Protein AF-A0A914NN24-F1 (afdb_monomer)

Structure (mmCIF, N/CA/C/O backbone):
data_AF-A0A914NN24-F1
#
_entry.id   AF-A0A914NN24-F1
#
loop_
_atom_site.group_PDB
_atom_site.id
_atom_site.type_symbol
_atom_site.label_atom_id
_atom_site.label_alt_id
_atom_site.label_comp_id
_atom_site.label_asym_id
_atom_site.label_entity_id
_atom_site.label_seq_id
_atom_site.pdbx_PDB_ins_code
_atom_site.Cartn_x
_atom_site.Cartn_y
_atom_site.Cartn_z
_atom_site.occupancy
_atom_site.B_iso_or_equiv
_atom_site.auth_seq_id
_atom_site.auth_comp_id
_atom_site.auth_asym_id
_atom_site.auth_atom_id
_atom_site.pdbx_PDB_model_num
ATOM 1 N N . VAL A 1 1 ? -14.608 8.905 -24.675 1.00 84.62 1 VAL A N 1
ATOM 2 C CA . VAL A 1 1 ? -14.178 9.833 -23.598 1.00 84.62 1 VAL A CA 1
ATOM 3 C C . VAL A 1 1 ? -12.814 9.400 -23.109 1.00 84.62 1 VAL A C 1
ATOM 5 O O . VAL A 1 1 ? -12.660 8.233 -22.751 1.00 84.62 1 VAL A O 1
ATOM 8 N N . TYR A 1 2 ? -11.848 10.313 -23.105 1.00 83.25 2 TYR A N 1
ATOM 9 C CA . TYR A 1 2 ? -10.464 10.035 -22.728 1.00 83.25 2 TYR A CA 1
ATOM 10 C C . TYR A 1 2 ? -10.043 10.894 -21.537 1.00 83.25 2 TYR A C 1
ATOM 12 O O . TYR A 1 2 ? -10.463 12.045 -21.422 1.00 83.25 2 TYR A O 1
ATOM 20 N N . PHE A 1 3 ? -9.239 10.315 -20.649 1.00 81.31 3 PHE A N 1
ATOM 21 C CA . PHE A 1 3 ? -8.606 11.031 -19.553 1.00 81.31 3 PHE A CA 1
ATOM 22 C C . PHE A 1 3 ? -7.408 11.813 -20.092 1.00 81.31 3 PHE A C 1
ATOM 24 O O . PHE A 1 3 ? -6.560 11.231 -20.761 1.00 81.31 3 PHE A O 1
ATOM 31 N N . ASN A 1 4 ? -7.344 13.116 -19.809 1.00 85.81 4 ASN A N 1
ATOM 32 C CA . ASN A 1 4 ? -6.285 13.992 -20.306 1.00 85.81 4 ASN A CA 1
ATOM 33 C C . ASN A 1 4 ? -5.083 13.963 -19.356 1.00 85.81 4 ASN A C 1
ATOM 35 O O . ASN A 1 4 ? -5.034 14.705 -18.370 1.00 85.81 4 ASN A O 1
ATOM 39 N N . THR A 1 5 ? -4.101 13.117 -19.661 1.00 81.88 5 THR A N 1
ATOM 40 C CA . THR A 1 5 ? -2.943 12.915 -18.777 1.00 81.88 5 THR A CA 1
ATOM 41 C C . THR A 1 5 ? -2.039 14.139 -18.728 1.00 81.88 5 THR A C 1
ATOM 43 O O . THR A 1 5 ? -1.438 14.431 -17.698 1.00 81.88 5 THR A O 1
ATOM 46 N N . LYS A 1 6 ? -1.971 14.909 -19.820 1.00 82.12 6 LYS A N 1
ATOM 47 C CA . LYS A 1 6 ? -1.158 16.125 -19.893 1.00 82.12 6 LYS A CA 1
ATOM 48 C C . LYS A 1 6 ? -1.704 17.217 -18.974 1.00 82.12 6 LYS A C 1
ATOM 50 O O . LYS A 1 6 ? -0.941 17.816 -18.226 1.00 82.12 6 LYS A O 1
ATOM 55 N N . ALA A 1 7 ? -3.015 17.455 -19.003 1.00 83.50 7 ALA A N 1
ATOM 56 C CA . ALA A 1 7 ? -3.665 18.415 -18.111 1.00 83.50 7 ALA A CA 1
ATOM 57 C C . ALA A 1 7 ? -3.557 17.990 -16.640 1.00 83.50 7 ALA A C 1
ATOM 59 O O . ALA A 1 7 ? -3.321 18.834 -15.775 1.00 83.50 7 ALA A O 1
ATOM 60 N N . PHE A 1 8 ? -3.671 16.686 -16.369 1.00 79.50 8 PHE A N 1
ATOM 61 C CA . PHE A 1 8 ? -3.460 16.132 -15.036 1.00 79.50 8 PHE A CA 1
ATOM 62 C C . PHE A 1 8 ? -2.038 16.410 -14.532 1.00 79.50 8 PHE A C 1
ATOM 64 O O . PHE A 1 8 ? -1.891 17.030 -13.489 1.00 79.50 8 PHE A O 1
ATOM 71 N N . SER A 1 9 ? -0.997 16.080 -15.304 1.00 76.19 9 SER A N 1
ATOM 72 C CA . SER A 1 9 ? 0.400 16.351 -14.918 1.00 76.19 9 SER A CA 1
ATOM 73 C C . SER A 1 9 ? 0.759 17.834 -14.811 1.00 76.19 9 SER A C 1
ATOM 75 O O . SER A 1 9 ? 1.731 18.185 -14.155 1.00 76.19 9 SER A O 1
ATOM 77 N N . CYS A 1 10 ? 0.029 18.720 -15.493 1.00 76.69 10 CYS A N 1
ATOM 78 C CA . CYS A 1 10 ? 0.237 20.166 -15.383 1.00 76.69 10 CYS A CA 1
ATOM 79 C C . CYS A 1 10 ? -0.510 20.796 -14.197 1.00 76.69 10 CYS A C 1
ATOM 81 O O . CYS A 1 10 ? -0.340 21.990 -13.946 1.00 76.69 10 CYS A O 1
ATOM 83 N N . SER A 1 11 ? -1.348 20.036 -13.488 1.00 75.25 11 SER A N 1
ATOM 84 C CA . SER A 1 11 ? -2.105 20.539 -12.344 1.00 75.25 11 SER A CA 1
ATOM 85 C C . SER A 1 11 ? -1.262 20.499 -11.061 1.00 75.25 11 SER A C 1
ATOM 87 O O . SER A 1 11 ? -0.482 19.565 -10.866 1.00 75.25 11 SER A O 1
ATOM 89 N N . PRO A 1 12 ? -1.408 21.483 -10.152 1.00 67.44 12 PRO A N 1
ATOM 90 C CA . PRO A 1 12 ? -0.672 21.495 -8.890 1.00 67.44 12 PRO A CA 1
ATOM 91 C C . PRO A 1 12 ? -0.902 20.196 -8.108 1.00 67.44 12 PRO A C 1
ATOM 93 O O . PRO A 1 12 ? -2.041 19.757 -7.978 1.00 67.44 12 PRO A O 1
ATOM 96 N N . ASN A 1 13 ? 0.166 19.609 -7.563 1.00 65.81 13 ASN A N 1
ATOM 97 C CA . ASN A 1 13 ? 0.151 18.358 -6.785 1.00 65.81 13 ASN A CA 1
ATOM 98 C C . ASN A 1 13 ? -0.205 17.073 -7.560 1.00 65.81 13 ASN A C 1
ATOM 100 O O . ASN A 1 13 ? -0.353 16.019 -6.938 1.00 65.81 13 ASN A O 1
ATOM 104 N N . HIS A 1 14 ? -0.290 17.114 -8.891 1.00 64.88 14 HIS A N 1
ATOM 105 C CA . HIS A 1 14 ? -0.597 15.945 -9.714 1.00 64.88 14 HIS A CA 1
ATOM 106 C C . HIS A 1 14 ? 0.575 15.593 -10.637 1.00 64.88 14 HIS A C 1
ATOM 108 O O . HIS A 1 14 ? 1.059 16.427 -11.389 1.00 64.88 14 HIS A O 1
ATOM 114 N N . ASN A 1 15 ? 1.019 14.333 -10.584 1.00 70.69 15 ASN A N 1
ATOM 115 C CA . ASN A 1 15 ? 2.069 13.784 -11.442 1.00 70.69 15 ASN A CA 1
ATOM 116 C C . ASN A 1 15 ? 1.594 12.438 -11.997 1.00 70.69 15 ASN A C 1
ATOM 118 O O . ASN A 1 15 ? 1.334 11.518 -11.224 1.00 70.69 15 ASN A O 1
ATOM 122 N N . TYR A 1 16 ? 1.469 12.334 -13.318 1.00 72.69 16 TYR A N 1
ATOM 123 C CA . TYR A 1 16 ? 1.145 11.080 -14.001 1.00 72.69 16 TYR A CA 1
ATOM 124 C C . TYR A 1 16 ? 2.375 10.161 -14.096 1.00 72.69 16 TYR A C 1
ATOM 126 O O . TYR A 1 16 ? 3.494 10.665 -14.200 1.00 72.69 16 TYR A O 1
ATOM 134 N 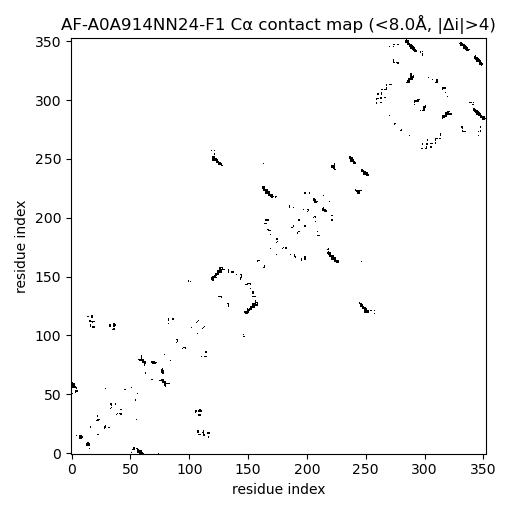N . ALA A 1 17 ? 2.157 8.840 -14.112 1.00 69.31 17 ALA A N 1
ATOM 135 C CA . ALA A 1 17 ? 3.200 7.804 -14.105 1.00 69.31 17 ALA A CA 1
ATOM 136 C C . ALA A 1 17 ? 4.102 7.839 -12.851 1.00 69.31 17 ALA A C 1
ATOM 138 O O . ALA A 1 17 ? 5.330 7.854 -12.934 1.00 69.31 17 ALA A O 1
ATOM 139 N N . LYS A 1 18 ? 3.496 7.915 -11.664 1.00 65.56 18 LYS A N 1
ATOM 140 C CA . LYS A 1 18 ? 4.197 7.985 -10.379 1.00 65.56 18 LYS A CA 1
ATOM 141 C C . LYS A 1 18 ? 4.786 6.642 -9.917 1.00 65.56 18 LYS A C 1
ATOM 143 O O . LYS A 1 18 ? 5.812 6.660 -9.238 1.00 65.56 18 LYS A O 1
ATOM 148 N N . LEU A 1 19 ? 4.197 5.498 -10.265 1.00 61.00 19 LEU A N 1
ATOM 149 C CA . LEU A 1 19 ? 4.744 4.167 -9.950 1.00 61.00 19 LEU A CA 1
ATOM 150 C C . LEU A 1 19 ? 5.879 3.726 -10.878 1.00 61.00 19 LEU A C 1
ATOM 152 O O . LEU A 1 19 ? 6.679 2.855 -10.504 1.00 61.00 19 LEU A O 1
ATOM 156 N N . LEU A 1 20 ? 5.925 4.283 -12.084 1.00 68.81 20 LEU A N 1
ATOM 157 C CA . LEU A 1 20 ? 6.913 4.009 -13.115 1.00 68.81 20 LEU A CA 1
ATOM 158 C C . LEU A 1 20 ? 7.281 5.297 -13.881 1.00 68.81 20 LEU A C 1
ATOM 160 O O . LEU A 1 20 ? 7.001 5.409 -15.077 1.00 68.81 20 LEU A O 1
ATOM 164 N N . PRO A 1 21 ? 7.961 6.268 -13.237 1.00 69.31 21 PRO A N 1
ATOM 165 C CA . PRO A 1 21 ? 8.343 7.535 -13.873 1.00 69.31 21 PRO A CA 1
ATOM 166 C C . PRO A 1 21 ? 9.202 7.353 -15.129 1.00 69.31 21 PRO A C 1
ATOM 168 O O . PRO A 1 21 ? 9.182 8.179 -16.041 1.00 69.31 21 PRO A O 1
ATOM 171 N N . GLU A 1 22 ? 9.952 6.251 -15.211 1.00 66.94 22 GLU A N 1
ATOM 172 C CA . GLU A 1 22 ? 10.751 5.871 -16.376 1.00 66.94 22 GLU A CA 1
ATOM 173 C C . GLU A 1 22 ? 9.893 5.598 -17.609 1.00 66.94 22 GLU A C 1
ATOM 175 O O . GLU A 1 22 ? 10.358 5.811 -18.728 1.00 66.94 22 GLU A O 1
ATOM 180 N N . ALA A 1 23 ? 8.649 5.157 -17.417 1.00 63.16 23 ALA A N 1
ATOM 181 C CA . ALA A 1 23 ? 7.709 4.963 -18.505 1.00 63.16 23 ALA A CA 1
ATOM 182 C C . ALA A 1 23 ? 7.238 6.286 -19.113 1.00 63.16 23 ALA A C 1
ATOM 184 O O . ALA A 1 23 ? 6.690 6.249 -20.202 1.00 63.16 23 ALA A O 1
ATOM 185 N N . TYR A 1 24 ? 7.482 7.441 -18.479 1.00 66.69 24 TYR A N 1
ATOM 186 C CA . TYR A 1 24 ? 7.024 8.757 -18.947 1.00 66.69 24 TYR A CA 1
ATOM 187 C C . TYR A 1 24 ? 8.164 9.726 -19.316 1.00 66.69 24 TYR A C 1
ATOM 189 O O . TYR A 1 24 ? 7.933 10.921 -19.492 1.00 66.69 24 TYR A O 1
ATOM 197 N N . LYS A 1 25 ? 9.405 9.226 -19.443 1.00 65.44 25 LYS A N 1
ATOM 198 C CA . LYS A 1 25 ? 10.601 10.041 -19.748 1.00 65.44 25 LYS A CA 1
ATOM 199 C C . LYS A 1 25 ? 10.658 10.545 -21.194 1.00 65.44 25 LYS A C 1
ATOM 201 O O . LYS A 1 25 ? 11.070 11.678 -21.427 1.00 65.44 25 LYS A O 1
ATOM 206 N N . ASP A 1 26 ? 10.260 9.716 -22.152 1.00 72.44 26 ASP A N 1
ATOM 207 C CA . ASP A 1 26 ? 10.247 10.035 -23.581 1.00 72.44 26 ASP A CA 1
ATOM 208 C C . ASP A 1 26 ? 9.176 9.212 -24.312 1.00 72.44 26 ASP A C 1
ATOM 210 O O . ASP A 1 26 ? 8.697 8.198 -23.797 1.00 72.44 26 ASP A O 1
ATOM 214 N N . GLU A 1 27 ? 8.797 9.641 -25.520 1.00 64.88 27 GLU A N 1
ATOM 215 C CA . GLU A 1 27 ? 7.729 8.989 -26.290 1.00 64.88 27 GLU A CA 1
ATOM 216 C C . GLU A 1 27 ? 7.998 7.503 -26.578 1.00 64.88 27 GLU A C 1
ATOM 218 O O . GLU A 1 27 ? 7.051 6.719 -26.617 1.00 64.88 27 GLU A O 1
ATOM 223 N N . GLY A 1 28 ? 9.262 7.095 -26.735 1.00 67.81 28 GLY A N 1
ATOM 224 C CA . GLY A 1 28 ? 9.634 5.701 -26.978 1.00 67.81 28 GLY A CA 1
ATOM 225 C C . GLY A 1 28 ? 9.493 4.829 -25.729 1.00 67.81 28 GLY A C 1
ATOM 226 O O . GLY A 1 28 ? 9.026 3.690 -25.814 1.00 67.81 28 GLY A O 1
ATOM 227 N N . CYS A 1 29 ? 9.836 5.361 -24.554 1.00 66.19 29 CYS A N 1
ATOM 228 C CA . CYS A 1 29 ? 9.600 4.689 -23.275 1.00 66.19 29 CYS A CA 1
ATOM 229 C C . CYS A 1 29 ? 8.107 4.554 -22.957 1.00 66.19 29 CYS A C 1
ATOM 231 O O . CYS A 1 29 ? 7.687 3.480 -22.519 1.00 66.19 29 CYS A O 1
ATOM 233 N N . ILE A 1 30 ? 7.316 5.594 -23.226 1.00 69.00 30 ILE A N 1
ATOM 234 C CA . ILE A 1 30 ? 5.853 5.583 -23.076 1.00 69.00 30 ILE A CA 1
ATOM 235 C C . ILE A 1 30 ? 5.252 4.471 -23.926 1.00 69.00 30 ILE A C 1
ATOM 237 O O . ILE A 1 30 ? 4.527 3.610 -23.431 1.00 69.00 30 ILE A O 1
ATOM 241 N N . GLU A 1 31 ? 5.599 4.454 -25.209 1.00 66.88 31 GLU A N 1
ATOM 242 C CA . GLU A 1 31 ? 5.087 3.479 -26.161 1.00 66.88 31 GLU A CA 1
ATOM 243 C C . GLU A 1 31 ? 5.448 2.042 -25.771 1.00 66.88 31 GLU A C 1
ATOM 245 O O . GLU A 1 31 ? 4.604 1.148 -25.841 1.00 66.88 31 GLU A O 1
ATOM 250 N N . LYS A 1 32 ? 6.679 1.818 -25.311 1.00 70.88 32 LYS A N 1
ATOM 251 C CA . LYS A 1 32 ? 7.128 0.499 -24.873 1.00 70.88 32 LYS A CA 1
ATOM 252 C C . LYS A 1 32 ? 6.347 -0.012 -23.660 1.00 70.88 32 LYS A C 1
ATOM 254 O O . LYS A 1 32 ? 5.858 -1.136 -23.693 1.00 70.88 32 LYS A O 1
ATOM 259 N N . HIS A 1 33 ? 6.221 0.790 -22.605 1.00 68.62 33 HIS A N 1
ATOM 260 C CA . HIS A 1 33 ? 5.596 0.323 -21.364 1.00 68.62 33 HIS A CA 1
ATOM 261 C C . HIS A 1 33 ? 4.066 0.254 -21.477 1.00 68.62 33 HIS A C 1
ATOM 263 O O . HIS A 1 33 ? 3.458 -0.631 -20.880 1.00 68.62 33 HIS A O 1
ATOM 269 N N . LEU A 1 34 ? 3.437 1.102 -22.304 1.00 65.94 34 LEU A N 1
ATOM 270 C CA . LEU A 1 34 ? 2.024 0.928 -22.657 1.00 65.94 34 LEU A CA 1
ATOM 271 C C . LEU A 1 34 ? 1.801 -0.399 -23.401 1.00 65.94 34 LEU A C 1
ATOM 273 O O . LEU A 1 34 ? 0.839 -1.101 -23.102 1.00 65.94 34 LEU A O 1
ATOM 277 N N . ARG A 1 35 ? 2.700 -0.788 -24.324 1.00 65.44 35 ARG A N 1
ATOM 278 C CA . ARG A 1 35 ? 2.629 -2.087 -25.035 1.00 65.44 35 ARG A CA 1
ATOM 279 C C . ARG A 1 35 ? 2.777 -3.283 -24.118 1.00 65.44 35 ARG A C 1
ATOM 281 O O . ARG A 1 35 ? 2.072 -4.270 -24.304 1.00 65.44 35 ARG A O 1
ATOM 288 N N . GLU A 1 36 ? 3.668 -3.186 -23.144 1.00 64.31 36 GLU A N 1
ATOM 289 C CA . GLU A 1 36 ? 3.887 -4.247 -22.167 1.00 64.31 36 GLU A CA 1
ATOM 290 C C . GLU A 1 36 ? 2.683 -4.406 -21.214 1.00 64.31 36 GLU A C 1
ATOM 292 O O . GLU A 1 36 ? 2.339 -5.539 -20.892 1.00 64.31 36 GLU A O 1
ATOM 297 N N . GLY A 1 37 ? 2.008 -3.314 -20.823 1.00 55.31 37 GLY A N 1
ATOM 298 C CA . GLY A 1 37 ? 0.913 -3.342 -19.837 1.00 55.31 37 GLY A CA 1
ATOM 299 C C . GLY A 1 37 ? -0.520 -3.432 -20.392 1.00 55.31 37 GLY A C 1
ATOM 300 O O . GLY A 1 37 ? -1.392 -3.992 -19.736 1.00 55.31 37 GLY A O 1
ATOM 301 N N . GLU A 1 38 ? -0.801 -2.919 -21.596 1.00 64.38 38 GLU A N 1
ATOM 302 C CA . GLU A 1 38 ? -2.123 -3.047 -22.247 1.00 64.38 38 GLU A CA 1
ATOM 303 C C . GLU A 1 38 ? -2.166 -4.162 -23.317 1.00 64.38 38 GLU A C 1
ATOM 305 O O . GLU A 1 38 ? -3.227 -4.428 -23.895 1.00 64.38 38 GLU A O 1
ATOM 310 N N . GLY A 1 39 ? -1.023 -4.795 -23.614 1.00 49.66 39 GLY A N 1
ATOM 311 C CA . GLY A 1 39 ? -0.850 -5.822 -24.648 1.00 49.66 39 GLY A CA 1
ATOM 312 C C . GLY A 1 39 ? -0.764 -5.279 -26.086 1.00 49.66 39 GLY A C 1
ATOM 313 O O . GLY A 1 39 ? -1.322 -4.240 -26.422 1.00 49.66 39 GLY A O 1
ATOM 314 N N . GLU A 1 40 ? -0.097 -6.001 -26.997 1.00 44.69 40 GLU A N 1
ATOM 315 C CA . GLU A 1 40 ? 0.164 -5.527 -28.376 1.00 44.69 40 GLU A CA 1
ATOM 316 C C . GLU A 1 40 ? -1.108 -5.204 -29.190 1.00 44.69 40 GLU A C 1
ATOM 318 O O . GLU A 1 40 ? -1.115 -4.291 -30.017 1.00 44.69 40 GLU A O 1
ATOM 323 N N . LEU A 1 41 ? -2.211 -5.917 -28.938 1.00 40.66 41 LEU A N 1
ATOM 324 C CA . LEU A 1 41 ? -3.469 -5.788 -29.687 1.00 40.66 41 LEU A CA 1
ATOM 325 C C . LEU A 1 41 ? -4.266 -4.515 -29.358 1.00 40.66 41 LEU A C 1
ATOM 327 O O . LEU A 1 41 ? -5.038 -4.043 -30.195 1.00 40.66 41 LEU A O 1
ATOM 331 N N . SER A 1 42 ? -4.101 -3.944 -28.162 1.00 47.16 42 SER A N 1
ATOM 332 C CA . SER A 1 42 ? -4.812 -2.723 -27.749 1.00 47.16 42 SER A CA 1
ATOM 333 C C . SER A 1 42 ? -4.230 -1.468 -28.408 1.00 47.16 42 SER A C 1
ATOM 335 O O . SER A 1 42 ? -4.925 -0.464 -28.591 1.00 47.16 42 SER A O 1
ATOM 337 N N . ILE A 1 43 ? -2.976 -1.552 -28.847 1.00 46.25 43 ILE A N 1
ATOM 338 C CA . ILE A 1 43 ? -2.186 -0.419 -29.314 1.00 46.25 43 ILE A CA 1
ATOM 339 C C . ILE A 1 43 ? -2.180 -0.270 -30.835 1.00 46.25 43 ILE A C 1
ATOM 341 O O . ILE A 1 43 ? -2.165 0.860 -31.330 1.00 46.25 43 ILE A O 1
ATOM 345 N N . CYS A 1 44 ? -2.324 -1.367 -31.583 1.00 37.81 44 CYS A N 1
ATOM 346 C CA . CYS A 1 44 ? -2.471 -1.328 -33.042 1.00 37.81 44 CYS A CA 1
ATOM 347 C C . CYS A 1 44 ? -3.662 -0.467 -33.517 1.00 37.81 44 CYS A C 1
ATOM 349 O O . CYS A 1 44 ? -3.636 0.032 -34.636 1.00 37.81 44 CYS A O 1
ATOM 351 N N . ASN A 1 45 ? -4.664 -0.223 -32.661 1.00 44.59 45 ASN A N 1
ATOM 352 C CA . ASN A 1 45 ? -5.779 0.695 -32.939 1.00 44.59 45 ASN A CA 1
ATOM 353 C C . ASN A 1 45 ? -5.588 2.116 -32.369 1.00 44.59 45 ASN A C 1
ATOM 355 O O . ASN A 1 45 ? -6.332 3.021 -32.735 1.00 44.59 45 ASN A O 1
ATOM 359 N N . ASN A 1 46 ? -4.634 2.336 -31.457 1.00 45.12 46 ASN A N 1
ATOM 360 C CA . ASN A 1 46 ? -4.473 3.610 -30.743 1.00 45.12 46 ASN A CA 1
ATOM 361 C C . ASN A 1 46 ? -3.536 4.601 -31.447 1.00 45.12 46 ASN A C 1
ATOM 363 O O . ASN A 1 46 ? -3.680 5.803 -31.235 1.00 45.12 46 ASN A O 1
ATOM 367 N N . PHE A 1 47 ? -2.619 4.142 -32.304 1.00 45.91 47 PHE A N 1
ATOM 368 C CA . PHE A 1 47 ? -1.641 5.016 -32.970 1.00 45.91 47 PHE A CA 1
ATOM 369 C C . PHE A 1 47 ? -2.187 5.859 -34.133 1.00 45.91 47 PHE A C 1
ATOM 371 O O . PHE A 1 47 ? -1.470 6.705 -34.660 1.00 45.91 47 PHE A O 1
ATOM 378 N N . GLN A 1 48 ? -3.457 5.675 -34.503 1.00 45.16 48 GLN A N 1
ATOM 379 C CA . GLN A 1 48 ? -4.164 6.490 -35.501 1.00 45.16 48 GLN A CA 1
ATOM 380 C C . GLN A 1 48 ? -5.402 7.208 -34.935 1.00 45.16 48 GLN A C 1
ATOM 382 O O . GLN A 1 48 ? -6.168 7.800 -35.694 1.00 45.16 48 GLN A O 1
ATOM 387 N N . ASN A 1 49 ? -5.616 7.189 -33.613 1.00 52.31 49 ASN A N 1
ATOM 388 C CA . ASN A 1 49 ? -6.795 7.809 -33.007 1.00 52.31 49 ASN A CA 1
ATOM 389 C C . ASN A 1 49 ? -6.621 9.329 -32.865 1.00 52.31 49 ASN A C 1
ATOM 391 O O . ASN A 1 49 ? -6.023 9.813 -31.908 1.00 52.31 49 ASN A O 1
ATOM 395 N N . VAL A 1 50 ? -7.216 10.071 -33.803 1.00 54.22 50 VAL A N 1
ATOM 396 C CA . VAL A 1 50 ? -7.292 11.549 -33.841 1.00 54.22 50 VAL A CA 1
ATOM 397 C C . VAL A 1 50 ? -8.045 12.137 -32.628 1.00 54.22 50 VAL A C 1
ATOM 399 O O . VAL A 1 50 ? -8.013 13.338 -32.386 1.00 54.22 50 VAL A O 1
ATOM 402 N N . GLU A 1 51 ? -8.717 11.296 -31.839 1.00 64.88 51 GLU A N 1
ATOM 403 C CA . GLU A 1 51 ? -9.558 11.696 -30.704 1.00 64.88 51 GLU A CA 1
ATOM 404 C C . GLU A 1 51 ? -8.793 11.931 -29.387 1.00 64.88 51 GLU A C 1
ATOM 406 O O . GLU A 1 51 ? -9.355 12.512 -28.456 1.00 64.88 51 GLU A O 1
ATOM 411 N N . LYS A 1 52 ? -7.536 11.478 -29.277 1.00 74.81 52 LYS A N 1
ATOM 412 C CA . LYS A 1 52 ? -6.707 11.648 -28.071 1.00 74.81 52 LYS A CA 1
ATOM 413 C C . LYS A 1 52 ? -5.860 12.919 -28.158 1.00 74.81 52 LYS A C 1
ATOM 415 O O . LYS A 1 52 ? -5.276 13.203 -29.201 1.00 74.81 52 LYS A O 1
ATOM 420 N N . ILE A 1 53 ? -5.742 13.654 -27.052 1.00 77.50 53 ILE A N 1
ATOM 421 C CA . ILE A 1 53 ? -4.920 14.874 -26.971 1.00 77.50 53 ILE A CA 1
ATOM 422 C C . ILE A 1 53 ? -3.450 14.500 -26.729 1.00 77.50 53 ILE A C 1
ATOM 424 O O . ILE A 1 53 ? -2.540 15.151 -27.244 1.00 77.50 53 ILE A O 1
ATOM 428 N N . SER A 1 54 ? -3.218 13.436 -25.960 1.00 76.69 54 SER A N 1
ATOM 429 C CA . SER A 1 54 ? -1.914 12.826 -25.709 1.00 76.69 54 SER A CA 1
ATOM 430 C C . SER A 1 54 ? -1.943 11.333 -26.033 1.00 76.69 54 SER A C 1
ATOM 432 O O . SER A 1 54 ? -2.946 10.651 -25.829 1.00 76.69 54 SER A O 1
ATOM 434 N N . LYS A 1 55 ? -0.805 10.781 -26.473 1.00 74.06 55 LYS A N 1
ATOM 435 C CA . LYS A 1 55 ? -0.638 9.331 -26.702 1.00 74.06 55 LYS A CA 1
ATOM 436 C C . LYS A 1 55 ? -0.889 8.502 -25.434 1.00 74.06 55 LYS A C 1
ATOM 438 O O . LYS A 1 55 ? -1.286 7.345 -25.533 1.00 74.06 55 LYS A O 1
ATOM 443 N N . CYS A 1 56 ? -0.690 9.115 -24.269 1.00 73.62 56 CYS A N 1
ATOM 444 C CA . CYS A 1 56 ? -0.875 8.492 -22.960 1.00 73.62 56 CYS A CA 1
ATOM 445 C C . CYS A 1 56 ? -2.323 8.546 -22.470 1.00 73.62 56 CYS A C 1
ATOM 447 O O . CYS A 1 56 ? -2.635 7.927 -21.458 1.00 73.62 56 CYS A O 1
ATOM 449 N N . ASP A 1 57 ? -3.199 9.285 -23.159 1.00 80.81 57 ASP A N 1
ATOM 450 C CA . ASP A 1 57 ? -4.597 9.377 -22.769 1.00 80.81 57 ASP A CA 1
ATOM 451 C C . ASP A 1 57 ? -5.247 7.993 -22.859 1.00 80.81 57 ASP A C 1
ATOM 453 O O . ASP A 1 57 ? -5.231 7.321 -23.902 1.00 80.81 57 ASP A O 1
ATOM 457 N N . PHE A 1 58 ? -5.863 7.575 -21.762 1.00 79.06 58 PHE A N 1
ATOM 458 C CA . PHE A 1 58 ? -6.575 6.309 -21.665 1.00 79.06 58 PHE A CA 1
ATOM 459 C C . PHE A 1 58 ? -8.085 6.549 -21.665 1.00 79.06 58 PHE A C 1
ATOM 461 O O . PHE A 1 58 ? -8.584 7.618 -21.305 1.00 79.06 58 PHE A O 1
ATOM 468 N N . ALA A 1 59 ? -8.841 5.571 -22.158 1.00 81.62 59 ALA A N 1
ATOM 469 C CA . ALA A 1 59 ? -10.284 5.721 -22.304 1.00 81.62 59 ALA A CA 1
ATOM 470 C C . ALA A 1 59 ? -10.988 5.531 -20.957 1.00 81.62 59 ALA A C 1
ATOM 472 O O . ALA A 1 59 ? -10.801 4.505 -20.309 1.00 81.62 59 ALA A O 1
ATOM 473 N N . LEU A 1 60 ? -11.860 6.472 -20.600 1.00 78.56 60 LEU A N 1
ATOM 474 C CA . LEU A 1 60 ? -12.828 6.315 -19.509 1.00 78.56 60 LEU A CA 1
ATOM 475 C C . LEU A 1 60 ? -14.127 5.682 -20.025 1.00 78.56 60 LEU A C 1
ATOM 477 O O . LEU A 1 60 ? -14.749 4.864 -19.359 1.00 78.56 60 LEU A O 1
ATOM 481 N N . TRP A 1 61 ? -14.514 6.030 -21.253 1.00 82.94 61 TRP A N 1
ATOM 482 C CA . TRP A 1 61 ? -15.693 5.486 -21.922 1.00 82.94 61 TRP A CA 1
ATOM 483 C C . TRP A 1 61 ? -15.380 5.240 -23.392 1.00 82.94 61 TRP A C 1
ATOM 485 O O . TRP A 1 61 ? -14.963 6.167 -24.099 1.00 82.94 61 TRP A O 1
ATOM 495 N N . LYS A 1 62 ? -15.576 4.002 -23.847 1.00 84.50 62 LYS A N 1
ATOM 496 C CA . LYS A 1 62 ? -15.367 3.572 -25.233 1.00 84.50 62 LYS A CA 1
ATOM 497 C C . LYS A 1 62 ? -16.724 3.432 -25.915 1.00 84.50 62 LYS A C 1
ATOM 499 O O . LYS A 1 62 ? -17.596 2.741 -25.396 1.00 84.50 62 LYS A O 1
ATOM 504 N N . ALA A 1 63 ? -16.904 4.066 -27.072 1.00 84.50 63 ALA A N 1
ATOM 505 C CA . ALA A 1 63 ? -18.095 3.839 -27.886 1.00 84.50 63 ALA A CA 1
ATOM 506 C C . ALA A 1 63 ? -18.146 2.366 -28.327 1.00 84.50 63 ALA A C 1
ATOM 508 O O . ALA A 1 63 ? -17.126 1.808 -28.742 1.00 84.50 63 ALA A O 1
ATOM 509 N N . SER A 1 64 ? -19.314 1.736 -28.213 1.00 83.50 64 SER A N 1
ATOM 510 C CA . SER A 1 64 ? -19.487 0.329 -28.590 1.00 83.50 64 SER A CA 1
ATOM 511 C C . SER A 1 64 ? -19.739 0.216 -30.088 1.00 83.50 64 SER A C 1
ATOM 513 O O . SER A 1 64 ? -20.476 1.016 -30.669 1.00 83.50 64 SER A O 1
ATOM 515 N N . LYS A 1 65 ? -19.144 -0.797 -30.721 1.00 81.94 65 LYS A N 1
ATOM 516 C CA . LYS A 1 65 ? -19.410 -1.108 -32.131 1.00 81.94 65 LYS A CA 1
ATOM 517 C C . LYS A 1 65 ? -20.736 -1.856 -32.278 1.00 81.94 65 LYS A C 1
ATOM 519 O O . LYS A 1 65 ? -21.250 -2.442 -31.327 1.00 81.94 65 LYS A O 1
ATOM 524 N N . ASN A 1 66 ? -21.280 -1.878 -33.494 1.00 79.69 66 ASN A N 1
ATOM 525 C CA . ASN A 1 66 ? -22.479 -2.663 -33.788 1.00 79.69 66 ASN A CA 1
ATOM 526 C C . ASN A 1 66 ? -22.242 -4.148 -33.479 1.00 79.69 66 ASN A C 1
ATOM 528 O O . ASN A 1 66 ? -21.306 -4.748 -34.001 1.00 79.69 66 ASN A O 1
ATOM 532 N N . GLY A 1 67 ? -23.108 -4.723 -32.645 1.00 80.44 67 GLY A N 1
ATOM 533 C CA . GLY A 1 67 ? -23.008 -6.112 -32.191 1.00 80.44 67 GLY A CA 1
ATOM 534 C C . GLY A 1 67 ? -22.203 -6.315 -30.902 1.00 80.44 67 GLY A C 1
ATOM 535 O O . GLY A 1 67 ? -22.238 -7.414 -30.358 1.00 80.44 67 GLY A O 1
ATOM 536 N N . GLU A 1 68 ? -21.528 -5.288 -30.376 1.00 79.06 68 GLU A N 1
ATOM 537 C CA . GLU A 1 68 ? -20.923 -5.335 -29.039 1.00 79.06 68 GLU A CA 1
ATOM 538 C C . GLU A 1 68 ? -21.952 -4.957 -27.955 1.00 79.06 68 GLU A C 1
ATOM 540 O O . GLU A 1 68 ? -22.855 -4.151 -28.212 1.00 79.06 68 GLU A O 1
ATOM 545 N N . PRO A 1 69 ? -21.824 -5.489 -26.725 1.00 80.31 69 PRO A N 1
ATOM 546 C CA . PRO A 1 69 ? -22.623 -5.023 -25.598 1.00 80.31 69 PRO A CA 1
ATOM 547 C C . PRO A 1 69 ? -22.380 -3.530 -25.333 1.00 80.31 69 PRO A C 1
ATOM 549 O O . PRO A 1 69 ? -21.270 -3.009 -25.507 1.00 80.31 69 PRO A O 1
ATOM 552 N N . PHE A 1 70 ? -23.434 -2.831 -24.916 1.00 90.31 70 PHE A N 1
ATOM 553 C CA . PHE A 1 70 ? -23.382 -1.405 -24.623 1.00 90.31 70 PHE A CA 1
ATOM 554 C C . PHE A 1 70 ? -24.344 -1.020 -23.502 1.00 90.31 70 PHE A C 1
ATOM 556 O O . PHE A 1 70 ? -25.351 -1.684 -23.258 1.00 90.31 70 PHE A O 1
ATOM 563 N N . TRP A 1 71 ? -24.054 0.125 -22.900 1.00 91.56 71 TRP A N 1
ATOM 564 C CA . TRP A 1 71 ? -24.905 0.847 -21.968 1.00 91.56 71 TRP A CA 1
ATOM 565 C C . TRP A 1 71 ? -25.125 2.269 -22.478 1.00 91.56 71 TRP A C 1
ATOM 567 O O . TRP A 1 71 ? -24.302 2.815 -23.221 1.00 91.56 71 TRP A O 1
ATOM 577 N N . GLU A 1 72 ? -26.257 2.864 -22.112 1.00 92.25 72 GLU A N 1
ATOM 578 C CA . GLU A 1 72 ? -26.511 4.275 -22.3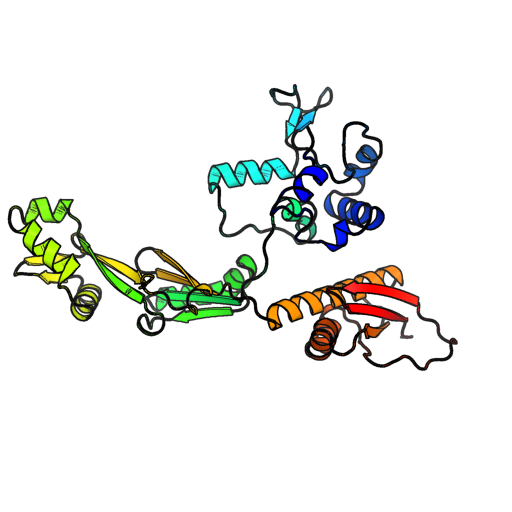97 1.00 92.25 72 GLU A CA 1
ATOM 579 C C . GLU A 1 72 ? -25.728 5.165 -21.429 1.00 92.25 72 GLU A C 1
ATOM 581 O O . GLU A 1 72 ? -25.573 4.852 -20.250 1.00 92.25 72 GLU A O 1
ATOM 586 N N . SER A 1 73 ? -25.220 6.283 -21.939 1.00 90.25 73 SER A N 1
ATOM 587 C CA . SER A 1 73 ? -24.511 7.294 -21.158 1.00 90.25 73 SER A CA 1
ATOM 588 C C . SER A 1 73 ? -24.739 8.678 -21.775 1.00 90.25 73 SER A C 1
ATOM 590 O O . SER A 1 73 ? -25.150 8.762 -22.939 1.00 90.25 73 SER A O 1
ATOM 592 N N . PRO A 1 74 ? -24.406 9.773 -21.067 1.00 92.44 74 PRO A N 1
ATOM 593 C CA . PRO A 1 74 ? -24.455 11.128 -21.626 1.00 92.44 74 PRO A CA 1
ATOM 594 C C . PRO A 1 74 ? -23.604 11.319 -22.892 1.00 92.44 74 PRO A C 1
ATOM 596 O O . PRO A 1 74 ? -23.829 12.257 -23.651 1.00 92.44 74 PRO A O 1
ATOM 599 N N . TRP A 1 75 ? -22.638 10.428 -23.135 1.00 88.19 75 TRP A N 1
ATOM 600 C CA . TRP A 1 75 ? -21.743 10.453 -24.295 1.00 88.19 75 TRP A CA 1
ATOM 601 C C . TRP A 1 75 ? -22.126 9.418 -25.362 1.00 88.19 75 TRP A C 1
ATOM 603 O O . TRP A 1 75 ? -21.324 9.103 -26.239 1.00 88.19 75 TRP A O 1
ATOM 613 N N . GLY A 1 76 ? -23.344 8.877 -25.284 1.00 90.00 76 GLY A N 1
ATOM 614 C CA . GLY A 1 76 ? -23.868 7.874 -26.204 1.00 90.00 76 GLY A CA 1
ATOM 615 C C . GLY A 1 76 ? -23.612 6.432 -25.759 1.00 90.00 76 GLY A C 1
ATOM 616 O O . GLY A 1 76 ? -23.121 6.161 -24.658 1.00 90.00 76 GLY A O 1
ATOM 617 N N . LYS A 1 77 ? -23.987 5.492 -26.633 1.00 89.69 77 LYS A N 1
ATOM 618 C CA . LYS A 1 77 ? -23.883 4.048 -26.386 1.00 89.69 77 LYS A CA 1
ATOM 619 C C . LYS A 1 77 ? -22.425 3.610 -26.324 1.00 89.69 77 LYS A C 1
ATOM 621 O O . LYS A 1 77 ? -21.658 3.837 -27.261 1.00 89.69 77 LYS A O 1
ATOM 626 N N . GLY A 1 78 ? -22.048 2.953 -25.238 1.00 90.19 78 GLY A N 1
ATOM 627 C CA . GLY A 1 78 ? -20.678 2.501 -25.061 1.00 90.19 78 GLY A CA 1
ATOM 628 C C . GLY A 1 78 ? -20.484 1.579 -23.877 1.00 90.19 78 GLY A C 1
ATOM 629 O O . GLY A 1 78 ? -21.432 0.998 -23.354 1.00 90.19 78 GLY A O 1
ATOM 630 N N . ARG A 1 79 ? -19.229 1.451 -23.473 1.00 86.31 79 ARG A N 1
ATOM 631 C CA . ARG A 1 79 ? -18.782 0.615 -22.368 1.00 86.31 79 ARG A CA 1
ATOM 632 C C . ARG A 1 79 ? -17.657 1.308 -21.601 1.00 86.31 79 ARG A C 1
ATOM 634 O O . ARG A 1 79 ? -16.927 2.117 -22.193 1.00 86.31 79 ARG A O 1
ATOM 641 N N . PRO A 1 80 ? -17.504 1.007 -20.305 1.00 80.94 80 PRO A N 1
ATOM 642 C CA . PRO A 1 80 ? -16.429 1.576 -19.514 1.00 80.94 80 PRO A CA 1
ATOM 643 C C . PRO A 1 80 ? -15.050 1.152 -20.043 1.00 80.94 80 PRO A C 1
ATOM 645 O O . PRO A 1 80 ? -14.893 0.189 -20.802 1.00 80.94 80 PRO A O 1
ATOM 648 N N . GLY A 1 81 ? -14.048 1.965 -19.719 1.00 76.19 81 GLY A N 1
ATOM 649 C CA . GLY A 1 81 ? -12.648 1.607 -19.900 1.00 76.19 81 GLY A CA 1
ATOM 650 C C . GLY A 1 81 ? -12.124 0.799 -18.716 1.00 76.19 81 GLY A C 1
ATOM 651 O O . GLY A 1 81 ? -12.510 1.042 -17.580 1.00 76.19 81 GLY A O 1
ATOM 652 N N . TRP A 1 82 ? -11.173 -0.094 -18.984 1.00 71.69 82 TRP A N 1
ATOM 653 C CA . TRP A 1 82 ? -10.640 -1.047 -18.007 1.00 71.69 82 TRP A CA 1
ATOM 654 C C . TRP A 1 82 ? -10.236 -0.416 -16.660 1.00 71.69 82 TRP A C 1
ATOM 656 O O . TRP A 1 82 ? -10.623 -0.916 -15.612 1.00 71.69 82 TRP A O 1
ATOM 666 N N . HIS A 1 83 ? -9.523 0.714 -16.674 1.00 74.06 83 HIS A N 1
ATOM 667 C CA . HIS A 1 83 ? -9.038 1.357 -15.444 1.00 74.06 83 HIS A CA 1
ATOM 668 C C . HIS A 1 83 ? -10.154 2.031 -14.624 1.00 74.06 83 HIS A C 1
ATOM 670 O O . HIS A 1 83 ? -10.119 2.010 -13.399 1.00 74.06 83 HIS A O 1
ATOM 676 N N . ILE A 1 84 ? -11.179 2.604 -15.277 1.00 76.38 84 ILE A N 1
ATOM 677 C CA . ILE A 1 84 ? -12.253 3.317 -14.558 1.00 76.38 84 ILE A CA 1
ATOM 678 C C . ILE A 1 84 ? -13.216 2.351 -13.855 1.00 76.38 84 ILE A C 1
ATOM 680 O O . ILE A 1 84 ? -13.884 2.740 -12.901 1.00 76.38 84 ILE A O 1
ATOM 684 N N . GLU A 1 85 ? -13.272 1.093 -14.302 1.00 75.50 85 GLU A N 1
ATOM 685 C CA . GLU A 1 85 ? -14.069 0.039 -13.672 1.00 75.50 85 GLU A CA 1
AT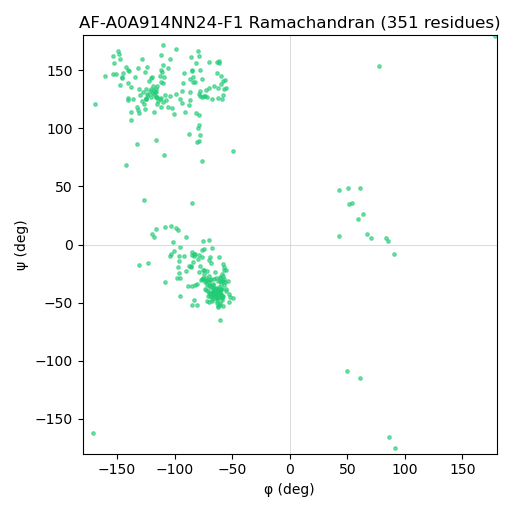OM 686 C C . GLU A 1 85 ? -13.582 -0.217 -12.239 1.00 75.50 85 GLU A C 1
ATOM 688 O O . GLU A 1 85 ? -14.372 -0.104 -11.298 1.00 75.50 85 GLU A O 1
ATOM 693 N N . CYS A 1 86 ? -12.279 -0.469 -12.055 1.00 71.50 86 CYS A N 1
ATOM 694 C CA . CYS A 1 86 ? -11.669 -0.702 -10.742 1.00 71.50 86 CYS A CA 1
ATOM 695 C C . CYS A 1 86 ? -11.814 0.516 -9.820 1.00 71.50 86 CYS A C 1
ATOM 697 O O . CYS A 1 86 ? -12.201 0.365 -8.659 1.00 71.50 86 CYS A O 1
ATOM 699 N N . SER A 1 87 ? -11.594 1.734 -10.330 1.00 68.19 87 SER A N 1
ATOM 700 C CA . SER A 1 87 ? -11.750 2.959 -9.532 1.00 68.19 87 SER A CA 1
ATOM 701 C C . SER A 1 87 ? -13.201 3.196 -9.094 1.00 68.19 87 SER A C 1
ATOM 703 O O . SER A 1 87 ? -13.448 3.560 -7.947 1.00 68.19 87 SER A O 1
ATOM 705 N N . ALA A 1 88 ? -14.180 2.975 -9.978 1.00 72.62 88 ALA A N 1
ATOM 706 C CA . ALA A 1 88 ? -15.590 3.184 -9.653 1.00 72.62 88 ALA A CA 1
ATOM 707 C C . ALA A 1 88 ? -16.115 2.136 -8.660 1.00 72.62 88 ALA A C 1
ATOM 709 O O . ALA A 1 88 ? -16.831 2.484 -7.719 1.00 72.62 88 ALA A O 1
ATOM 710 N N . MET A 1 89 ? -15.741 0.864 -8.841 1.00 78.50 89 MET A N 1
ATOM 711 C CA . MET A 1 89 ? -16.149 -0.219 -7.943 1.00 78.50 89 MET A CA 1
ATOM 712 C C . MET A 1 89 ? -15.511 -0.082 -6.559 1.00 78.50 89 MET A C 1
ATOM 714 O O . MET A 1 89 ? -16.227 -0.121 -5.559 1.00 78.50 89 MET A O 1
ATOM 718 N N . SER A 1 90 ? -14.193 0.132 -6.491 1.00 70.44 90 SER A N 1
ATOM 719 C CA . SER A 1 90 ? -13.488 0.300 -5.212 1.00 70.44 90 SER A CA 1
ATOM 720 C C . SER A 1 90 ? -14.012 1.510 -4.441 1.00 70.44 90 SER A C 1
ATOM 722 O O . SER A 1 90 ? -14.328 1.382 -3.261 1.00 70.44 90 SER A O 1
ATOM 724 N N . MET A 1 91 ? -14.229 2.649 -5.107 1.00 66.00 91 MET A N 1
ATOM 725 C CA . MET A 1 91 ? -14.776 3.837 -4.450 1.00 66.00 91 MET A CA 1
ATOM 726 C C . MET A 1 91 ? -16.217 3.636 -3.965 1.00 66.00 91 MET A C 1
ATOM 728 O O . MET A 1 91 ? -16.583 4.120 -2.895 1.00 66.00 91 MET A O 1
ATOM 732 N N . SER A 1 92 ? -17.046 2.910 -4.721 1.00 68.81 92 SER A N 1
ATOM 733 C CA . SER A 1 92 ? -18.428 2.626 -4.318 1.00 68.81 92 SER A CA 1
ATOM 734 C C . SER A 1 92 ? -18.520 1.690 -3.110 1.00 68.81 92 SER A C 1
ATOM 736 O O . SER A 1 92 ? -19.509 1.760 -2.381 1.00 68.81 92 SER A O 1
ATOM 738 N N . VAL A 1 93 ? -17.550 0.790 -2.927 1.00 72.00 93 VAL A N 1
ATOM 739 C CA . VAL A 1 93 ? -17.566 -0.230 -1.865 1.00 72.00 93 VAL A CA 1
ATOM 740 C C . VAL A 1 93 ? -16.795 0.234 -0.630 1.00 72.00 93 VAL A C 1
ATOM 742 O O . VAL A 1 93 ? -17.278 0.084 0.489 1.00 72.00 93 VAL A O 1
ATOM 745 N N . CYS A 1 94 ? -15.614 0.816 -0.829 1.00 62.16 94 CYS A N 1
ATOM 746 C CA . CYS A 1 94 ? -14.670 1.166 0.232 1.00 62.16 94 CYS A CA 1
ATOM 747 C C . CYS A 1 94 ? -14.645 2.671 0.550 1.00 62.16 94 CYS A C 1
ATOM 749 O O . CYS A 1 94 ? -14.074 3.077 1.558 1.00 62.16 94 CYS A O 1
ATOM 751 N N . GLY A 1 95 ? -15.300 3.503 -0.264 1.00 64.12 95 GLY A N 1
ATOM 752 C CA . GLY A 1 95 ? -15.304 4.956 -0.113 1.00 64.12 95 GLY A CA 1
ATOM 753 C C . GLY A 1 95 ? -14.116 5.634 -0.797 1.00 64.12 95 GLY A C 1
ATOM 754 O O . GLY A 1 95 ? -13.423 5.055 -1.625 1.00 64.12 95 GLY A O 1
ATOM 755 N N . SER A 1 96 ? -13.876 6.905 -0.474 1.00 52.38 96 SER A N 1
ATOM 756 C CA . SER A 1 96 ? -12.849 7.728 -1.134 1.00 52.38 96 SER A CA 1
ATOM 757 C C . SER A 1 96 ? -11.403 7.394 -0.741 1.00 52.38 96 SER A C 1
ATOM 759 O O . SER A 1 96 ? -10.477 8.005 -1.274 1.00 52.38 96 SER A O 1
ATOM 761 N N . LYS A 1 97 ? -11.199 6.461 0.195 1.00 49.97 97 LYS A N 1
ATOM 762 C CA . LYS A 1 97 ? -9.890 6.001 0.663 1.00 49.97 97 LYS A CA 1
ATOM 763 C C . LYS A 1 97 ? -9.919 4.485 0.816 1.00 49.97 97 LYS A C 1
ATOM 765 O O . LYS A 1 97 ? -10.874 3.942 1.359 1.00 49.97 97 LYS A O 1
ATOM 770 N N . LEU A 1 98 ? -8.867 3.837 0.335 1.00 54.62 98 LEU A N 1
ATOM 771 C CA . LEU A 1 98 ? -8.669 2.397 0.395 1.00 54.62 98 LEU A CA 1
ATOM 772 C C . LEU A 1 98 ? -7.322 2.151 1.078 1.00 54.62 98 LEU A C 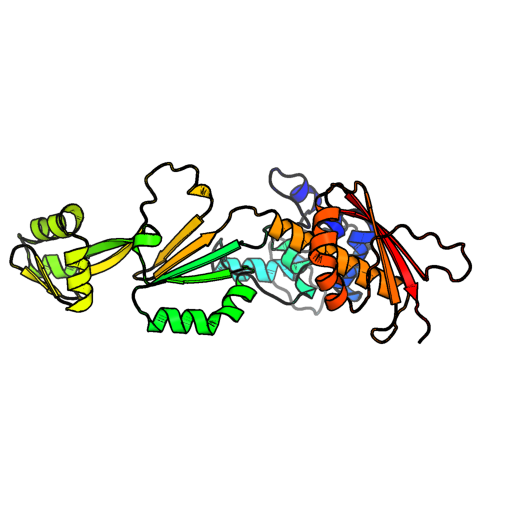1
ATOM 774 O O . LEU A 1 98 ? -6.323 2.725 0.650 1.00 54.62 98 LEU A O 1
ATOM 778 N N . ASP A 1 99 ? -7.303 1.339 2.135 1.00 52.69 99 ASP A N 1
ATOM 779 C CA . ASP A 1 99 ? -6.086 1.107 2.925 1.00 52.69 99 ASP A CA 1
ATOM 780 C C . ASP A 1 99 ? -5.068 0.217 2.185 1.00 52.69 99 ASP A C 1
ATOM 782 O O . ASP A 1 99 ? -3.864 0.399 2.344 1.00 52.69 99 ASP A O 1
ATOM 786 N N . ILE A 1 100 ? -5.539 -0.728 1.355 1.00 51.28 100 ILE A N 1
ATOM 787 C CA . ILE A 1 100 ? -4.707 -1.658 0.570 1.00 51.28 100 ILE A CA 1
ATOM 788 C C . ILE A 1 100 ? -5.319 -1.848 -0.825 1.00 51.28 100 ILE A C 1
ATOM 790 O O . ILE A 1 100 ? -6.482 -2.234 -0.943 1.00 51.28 100 ILE A O 1
ATOM 794 N N . HIS A 1 101 ? -4.522 -1.617 -1.874 1.00 57.56 101 HIS A N 1
ATOM 795 C CA . HIS A 1 101 ? -4.849 -1.943 -3.267 1.00 57.56 101 HIS A CA 1
ATOM 796 C C . HIS A 1 101 ? -3.727 -2.814 -3.846 1.00 57.56 101 HIS A C 1
ATOM 798 O O . HIS A 1 101 ? -2.585 -2.361 -3.934 1.00 57.56 101 HIS A O 1
ATOM 804 N N . ALA A 1 102 ? -4.038 -4.056 -4.221 1.00 62.38 102 ALA A N 1
ATOM 805 C CA . ALA A 1 102 ? -3.057 -5.048 -4.658 1.00 62.38 102 ALA A CA 1
ATOM 806 C C . ALA A 1 102 ? -3.429 -5.690 -6.007 1.00 62.38 102 ALA A C 1
ATOM 808 O O . ALA A 1 102 ? -4.590 -5.692 -6.413 1.00 62.38 102 ALA A O 1
ATOM 809 N N . GLY A 1 103 ? -2.432 -6.272 -6.681 1.00 66.12 103 GLY A N 1
ATOM 810 C CA . GLY A 1 103 ? -2.574 -6.975 -7.960 1.00 66.12 103 GLY A CA 1
ATOM 811 C C . GLY A 1 103 ? -1.229 -7.494 -8.492 1.00 66.12 103 GLY A C 1
ATOM 812 O O . GLY A 1 103 ? -0.189 -7.305 -7.859 1.00 66.12 103 GLY A O 1
ATOM 813 N N . GLY A 1 104 ? -1.240 -8.166 -9.648 1.00 55.59 104 GLY A N 1
ATOM 814 C CA . GLY A 1 104 ? -0.032 -8.700 -10.295 1.00 55.59 104 GLY A CA 1
ATOM 815 C C . GLY A 1 104 ? 0.988 -7.619 -10.687 1.00 55.59 104 GLY A C 1
ATOM 816 O O . GLY A 1 104 ? 0.646 -6.450 -10.852 1.00 55.59 104 GLY A O 1
ATOM 817 N N . PHE A 1 105 ? 2.265 -7.992 -10.847 1.00 55.44 105 PHE A N 1
ATOM 818 C CA . PHE A 1 105 ? 3.340 -7.048 -11.206 1.00 55.44 105 PHE A CA 1
ATOM 819 C C . PHE A 1 105 ? 3.102 -6.347 -12.554 1.00 55.44 105 PHE A C 1
ATOM 821 O O . PHE A 1 105 ? 3.449 -5.180 -12.719 1.00 55.44 105 PHE A O 1
ATOM 828 N N . ASP A 1 106 ? 2.497 -7.051 -13.505 1.00 56.28 106 ASP A N 1
ATOM 829 C CA . ASP A 1 106 ? 2.068 -6.547 -14.811 1.00 56.28 106 ASP A CA 1
ATOM 830 C C . ASP A 1 106 ? 1.033 -5.421 -14.701 1.00 56.28 106 ASP A C 1
ATOM 832 O O . ASP A 1 106 ? 1.010 -4.518 -15.535 1.00 56.28 106 ASP A O 1
ATOM 836 N N . LEU A 1 107 ? 0.247 -5.406 -13.622 1.00 63.97 107 LEU A N 1
ATOM 837 C CA . LEU A 1 107 ? -0.698 -4.334 -13.348 1.00 63.97 107 LEU A CA 1
ATOM 838 C C . LEU A 1 107 ? -0.008 -3.073 -12.825 1.00 63.97 107 LEU A C 1
ATOM 840 O O . LEU A 1 107 ? -0.629 -2.026 -12.814 1.00 63.97 107 LEU A O 1
ATOM 844 N N . LYS A 1 108 ? 1.282 -3.089 -12.464 1.00 62.38 108 LYS A N 1
ATOM 845 C CA . LYS A 1 108 ? 1.973 -1.898 -11.939 1.00 62.38 108 LYS A CA 1
ATOM 846 C C . LYS A 1 108 ? 1.897 -0.682 -12.880 1.00 62.38 108 LYS A C 1
ATOM 848 O O . LYS A 1 108 ? 1.716 0.426 -12.399 1.00 62.38 108 LYS A O 1
ATOM 853 N N . PHE A 1 109 ? 2.029 -0.856 -14.196 1.00 61.94 109 PHE A N 1
ATOM 854 C CA . PHE A 1 109 ? 1.862 0.215 -15.189 1.00 61.94 109 PHE A CA 1
ATOM 855 C C . PHE A 1 109 ? 1.288 -0.361 -16.493 1.00 61.94 109 PHE A C 1
ATOM 857 O O . PHE A 1 109 ? 1.772 -1.394 -16.946 1.00 61.94 109 PHE A O 1
ATOM 864 N N . PRO A 1 110 ? 0.320 0.309 -17.142 1.00 57.62 110 PRO A N 1
ATOM 865 C CA . PRO A 1 110 ? -0.281 1.575 -16.725 1.00 57.62 110 PRO A CA 1
ATOM 866 C C . PRO A 1 110 ? -1.384 1.405 -15.671 1.00 57.62 110 PRO A C 1
ATOM 868 O O . PRO A 1 110 ? -1.841 2.406 -15.141 1.00 57.62 110 PRO A O 1
ATOM 871 N N . HIS A 1 111 ? -1.813 0.176 -15.353 1.00 66.19 111 HIS A N 1
ATOM 872 C CA . HIS A 1 111 ? -3.051 -0.074 -14.604 1.00 66.19 111 HIS A CA 1
ATOM 873 C C . HIS A 1 111 ? -3.050 0.552 -13.199 1.00 66.19 111 HIS A C 1
ATOM 875 O O . HIS A 1 111 ? -3.764 1.522 -12.983 1.00 66.19 111 HIS A O 1
ATOM 881 N N . HIS A 1 112 ? -2.184 0.098 -12.299 1.00 65.12 112 HIS A N 1
ATOM 882 C CA . HIS A 1 112 ? -2.016 0.657 -10.968 1.00 65.12 112 HIS A CA 1
ATOM 883 C C . HIS A 1 112 ? -1.335 2.020 -10.996 1.00 65.12 112 HIS A C 1
ATOM 885 O O . HIS A 1 112 ? -1.493 2.757 -10.052 1.00 65.12 112 HIS A O 1
ATOM 891 N N . ASP A 1 113 ? -0.563 2.410 -12.010 1.00 59.06 113 ASP A N 1
ATOM 892 C CA . ASP A 1 113 ? 0.043 3.756 -12.039 1.00 59.06 113 ASP A CA 1
ATOM 893 C C . ASP A 1 113 ? -0.998 4.843 -12.329 1.00 59.06 113 ASP A C 1
ATOM 895 O O . ASP A 1 113 ? -0.971 5.954 -11.802 1.00 59.06 113 ASP A O 1
ATOM 899 N N . ASN A 1 114 ? -2.003 4.465 -13.109 1.00 56.25 114 ASN A N 1
ATOM 900 C CA . ASN A 1 114 ? -3.223 5.235 -13.242 1.00 56.25 114 ASN A CA 1
ATOM 901 C C . ASN A 1 114 ? -4.067 5.199 -11.946 1.00 56.25 114 ASN A C 1
ATOM 903 O O . ASN A 1 114 ? -4.994 6.000 -11.828 1.00 56.25 114 ASN A O 1
ATOM 907 N N . GLU A 1 115 ? -3.737 4.336 -10.970 1.00 50.00 115 GLU A N 1
ATOM 908 C CA . GLU A 1 115 ? -4.406 4.203 -9.660 1.00 50.00 115 GLU A CA 1
ATOM 909 C C . GLU A 1 115 ? -3.591 4.729 -8.449 1.00 50.00 115 GLU A C 1
ATOM 911 O O . GLU A 1 115 ? -4.187 5.234 -7.499 1.00 50.00 115 GLU A O 1
ATOM 916 N N . ILE A 1 116 ? -2.253 4.645 -8.445 1.00 52.91 116 ILE A N 1
ATOM 917 C CA . ILE A 1 116 ? -1.342 4.856 -7.312 1.00 52.91 116 ILE A CA 1
ATOM 918 C C . ILE A 1 116 ? -0.433 6.044 -7.582 1.00 52.91 116 ILE A C 1
ATOM 920 O O . ILE A 1 116 ? 0.320 6.142 -8.546 1.00 52.91 116 ILE A O 1
ATOM 924 N N . ALA A 1 117 ? -0.384 6.883 -6.569 1.00 43.56 117 ALA A N 1
ATOM 925 C CA . ALA A 1 117 ? 0.525 7.979 -6.439 1.00 43.56 117 ALA A CA 1
ATOM 926 C C . ALA A 1 117 ? 1.284 7.926 -5.090 1.00 43.56 117 ALA A C 1
ATOM 928 O O . ALA A 1 117 ? 1.439 9.000 -4.523 1.00 43.56 117 ALA A O 1
ATOM 929 N N . GLN A 1 118 ? 1.730 6.786 -4.508 1.00 42.16 118 GLN A N 1
ATOM 930 C CA . GLN A 1 118 ? 2.354 6.704 -3.142 1.00 42.16 118 GLN A CA 1
ATOM 931 C C . GLN A 1 118 ? 3.372 5.513 -2.925 1.00 42.16 118 GLN A C 1
ATOM 933 O O . GLN A 1 118 ? 3.325 4.548 -3.680 1.00 42.16 118 GLN A O 1
ATOM 938 N N . TYR A 1 119 ? 4.325 5.625 -1.958 1.00 45.81 119 TYR A N 1
ATOM 939 C CA . TYR A 1 119 ? 5.596 4.851 -1.688 1.00 45.81 119 TYR A CA 1
ATOM 940 C C . TYR A 1 119 ? 5.499 3.728 -0.591 1.00 45.81 119 TYR A C 1
ATOM 942 O O . TYR A 1 119 ? 4.508 3.732 0.132 1.00 45.81 119 TYR A O 1
ATOM 950 N N . PRO A 1 120 ? 6.494 2.799 -0.412 1.00 53.66 120 PRO A N 1
ATOM 951 C CA . PRO A 1 120 ? 6.530 1.797 0.686 1.00 53.66 120 PRO A CA 1
ATOM 952 C C . PRO A 1 120 ? 6.789 2.389 2.085 1.00 53.66 120 PRO A C 1
ATOM 954 O O . PRO A 1 120 ? 7.428 3.434 2.203 1.00 53.66 120 PRO A O 1
ATOM 957 N N . LEU A 1 121 ? 6.370 1.670 3.134 1.00 66.38 121 LEU A N 1
ATOM 958 C CA . LEU A 1 121 ? 6.387 2.113 4.538 1.00 66.38 121 LEU A CA 1
ATOM 959 C C . LEU A 1 121 ? 7.426 1.363 5.396 1.00 66.38 121 LEU A C 1
ATOM 961 O O . LEU A 1 121 ? 7.812 0.229 5.101 1.00 66.38 121 LEU A O 1
ATOM 965 N N . LYS A 1 122 ? 7.889 1.992 6.482 1.00 76.31 122 LYS A N 1
ATOM 966 C CA . LYS A 1 122 ? 9.021 1.491 7.281 1.00 76.31 122 LYS A CA 1
ATOM 967 C C . LYS A 1 122 ? 8.639 0.381 8.255 1.00 76.31 122 LYS A C 1
ATOM 969 O O . LYS A 1 122 ? 9.269 -0.672 8.275 1.00 76.31 122 LYS A O 1
ATOM 974 N N . GLU A 1 123 ? 7.624 0.607 9.075 1.00 85.38 123 GLU A N 1
ATOM 975 C CA . GLU A 1 123 ? 7.248 -0.326 10.135 1.00 85.38 123 GLU A CA 1
ATOM 976 C C . GLU A 1 123 ? 5.767 -0.193 10.476 1.00 85.38 123 GLU A C 1
ATOM 978 O O . GLU A 1 123 ? 5.209 0.901 10.430 1.00 85.38 123 GLU A O 1
ATOM 983 N N . VAL A 1 124 ? 5.153 -1.312 10.846 1.00 86.75 124 VAL A N 1
ATOM 984 C CA . VAL A 1 124 ? 3.829 -1.370 11.462 1.00 86.75 124 VAL A CA 1
ATOM 985 C C . VAL A 1 124 ? 3.976 -1.971 12.852 1.00 86.75 124 VAL A C 1
ATOM 987 O O . VAL A 1 124 ? 4.624 -3.005 13.022 1.00 86.75 124 VAL A O 1
ATOM 990 N N . ILE A 1 125 ? 3.354 -1.339 13.841 1.00 89.69 125 ILE A N 1
ATOM 991 C CA . ILE A 1 125 ? 3.280 -1.819 15.217 1.00 89.69 125 ILE A CA 1
ATOM 992 C C . ILE A 1 125 ? 1.823 -2.118 15.547 1.00 89.69 125 ILE A C 1
ATOM 994 O O . ILE A 1 125 ? 0.955 -1.266 15.375 1.00 89.69 125 ILE A O 1
ATOM 998 N N . VAL A 1 126 ? 1.555 -3.325 16.036 1.00 90.25 126 VAL A N 1
ATOM 999 C CA . VAL A 1 126 ? 0.237 -3.742 16.517 1.00 90.25 126 VAL A CA 1
ATOM 1000 C C . VAL A 1 126 ? 0.306 -3.934 18.024 1.00 90.25 126 VAL A C 1
ATOM 1002 O O . VAL A 1 126 ? 1.048 -4.782 18.523 1.00 90.25 126 VAL A O 1
ATOM 1005 N N . VAL A 1 127 ? -0.486 -3.147 18.747 1.00 90.75 127 VAL A N 1
ATOM 1006 C CA . VAL A 1 127 ? -0.577 -3.195 20.204 1.00 90.75 127 VAL A CA 1
ATOM 1007 C C . VAL A 1 127 ? -1.929 -3.764 20.614 1.00 90.75 127 VAL A C 1
ATOM 1009 O O . VAL A 1 127 ? -2.982 -3.229 20.254 1.00 90.75 127 VAL A O 1
ATOM 1012 N N . ASN A 1 128 ? -1.905 -4.853 21.380 1.00 91.06 128 ASN A N 1
ATOM 1013 C CA . ASN A 1 128 ? -3.099 -5.500 21.923 1.00 91.06 128 ASN A CA 1
ATOM 1014 C C . ASN A 1 128 ? -2.765 -6.193 23.252 1.00 91.06 128 ASN A C 1
ATOM 1016 O O . ASN A 1 128 ? -1.663 -6.695 23.432 1.00 91.06 128 ASN A O 1
ATOM 1020 N N . ARG A 1 129 ? -3.715 -6.229 24.191 1.00 87.50 129 ARG A N 1
ATOM 1021 C CA . ARG A 1 129 ? -3.552 -6.937 25.472 1.00 87.50 129 ARG A CA 1
ATOM 1022 C C . ARG A 1 129 ? -3.590 -8.461 25.305 1.00 87.50 129 ARG A C 1
ATOM 1024 O O . ARG A 1 129 ? -2.985 -9.170 26.100 1.00 87.50 129 ARG A O 1
ATOM 1031 N N . ASP A 1 130 ? -4.333 -8.953 24.319 1.00 89.00 130 ASP A N 1
ATOM 1032 C CA . ASP A 1 130 ? -4.527 -10.385 24.098 1.00 89.00 130 ASP A CA 1
ATOM 1033 C C . ASP A 1 130 ? -3.311 -11.006 23.393 1.00 89.00 130 ASP A C 1
ATOM 1035 O O . ASP A 1 130 ? -3.057 -10.741 22.217 1.00 89.00 130 ASP A O 1
ATOM 1039 N N . SER A 1 131 ? -2.567 -11.846 24.116 1.00 90.12 131 SER A N 1
ATOM 1040 C CA . SER A 1 131 ? -1.396 -12.545 23.581 1.00 90.12 131 SER A CA 1
ATOM 1041 C C . SER A 1 131 ? -1.744 -13.477 22.421 1.00 90.12 131 SER A C 1
ATOM 1043 O O . SER A 1 131 ? -0.976 -13.536 21.466 1.00 90.12 131 SER A O 1
ATOM 1045 N N . GLN A 1 132 ? -2.900 -14.151 22.457 1.00 92.44 132 GLN A N 1
ATOM 1046 C CA . GLN A 1 132 ? -3.309 -15.042 21.368 1.00 92.44 132 GLN A CA 1
ATOM 1047 C C . GLN A 1 132 ? -3.574 -14.238 20.095 1.00 92.44 132 GLN A C 1
ATOM 1049 O O . GLN A 1 132 ? -3.126 -14.616 19.019 1.00 92.44 132 GLN A O 1
ATOM 1054 N N . PHE A 1 133 ? -4.219 -13.075 20.221 1.00 92.06 133 PHE A N 1
ATOM 1055 C CA . PHE A 1 133 ? -4.410 -12.164 19.094 1.00 92.06 133 PHE A CA 1
ATOM 1056 C C . PHE A 1 133 ? -3.073 -11.707 18.491 1.00 92.06 133 PHE A C 1
ATOM 1058 O O . PHE A 1 133 ? -2.935 -11.645 17.271 1.00 92.06 133 PHE A O 1
ATOM 1065 N N . LEU A 1 134 ? -2.080 -11.377 19.325 1.00 91.88 134 LEU A N 1
ATOM 1066 C CA . LEU A 1 134 ? -0.757 -10.970 18.837 1.00 91.88 134 LEU A CA 1
ATOM 1067 C C . LEU A 1 134 ? -0.025 -12.120 18.132 1.00 91.88 134 LEU A C 1
ATOM 1069 O O . LEU A 1 134 ? 0.627 -11.887 17.114 1.00 91.88 134 LEU A O 1
ATOM 1073 N N . GLU A 1 135 ? -0.154 -13.346 18.637 1.00 93.06 135 GLU A N 1
ATOM 1074 C CA . GLU A 1 135 ? 0.368 -14.545 17.977 1.00 93.06 135 GLU A CA 1
ATOM 1075 C C . GLU A 1 135 ? -0.316 -14.783 16.627 1.00 93.06 135 GLU A C 1
ATOM 1077 O O . GLU A 1 135 ? 0.371 -15.002 15.631 1.00 93.06 135 GLU A O 1
ATOM 1082 N N . ASP A 1 136 ? -1.640 -14.642 16.554 1.00 92.75 136 ASP A N 1
ATOM 1083 C CA . ASP A 1 136 ? -2.403 -14.778 15.312 1.00 92.75 136 ASP A CA 1
ATOM 1084 C C . ASP A 1 136 ? -1.988 -13.718 14.275 1.00 92.75 136 ASP A C 1
ATOM 1086 O O . ASP A 1 136 ? -1.813 -14.020 13.093 1.00 92.75 136 ASP A O 1
ATOM 1090 N N . VAL A 1 137 ? -1.750 -12.475 14.711 1.00 89.12 137 VAL A N 1
ATOM 1091 C CA . VAL A 1 137 ? -1.202 -11.410 13.854 1.00 89.12 137 VAL A CA 1
ATOM 1092 C C . VAL A 1 137 ? 0.203 -11.765 13.369 1.00 89.12 137 VAL A C 1
ATOM 1094 O O . VAL A 1 137 ? 0.515 -11.561 12.195 1.00 89.12 137 VAL A O 1
ATOM 1097 N N . LYS A 1 138 ? 1.052 -12.336 14.232 1.00 89.94 138 LYS A N 1
ATOM 1098 C CA . LYS A 1 138 ? 2.387 -12.804 13.839 1.00 89.94 138 LYS A CA 1
ATOM 1099 C C . LYS A 1 138 ? 2.346 -13.984 12.872 1.00 89.94 138 LYS A C 1
ATOM 1101 O O . LYS A 1 138 ? 3.169 -14.031 11.963 1.00 89.94 138 LYS A O 1
ATOM 1106 N N . LEU A 1 139 ? 1.374 -14.888 12.981 1.00 91.25 139 LEU A N 1
ATOM 1107 C CA . LEU A 1 139 ? 1.173 -15.950 11.986 1.00 91.25 139 LEU A CA 1
ATOM 1108 C C . LEU A 1 139 ? 0.867 -15.382 10.590 1.00 91.25 139 LEU A C 1
ATOM 1110 O O . LEU A 1 139 ? 1.226 -15.993 9.583 1.00 91.25 139 LEU A O 1
ATOM 1114 N N . LEU A 1 140 ? 0.258 -14.195 10.526 1.00 85.38 140 LEU A N 1
ATOM 1115 C CA . LEU A 1 140 ? -0.032 -13.466 9.291 1.00 85.38 140 LEU A CA 1
ATOM 1116 C C . LEU A 1 140 ? 1.092 -12.509 8.859 1.00 85.38 140 LEU A C 1
ATOM 1118 O O . LEU A 1 140 ? 0.913 -11.783 7.885 1.00 85.38 140 LEU A O 1
ATOM 1122 N N . GLU A 1 141 ? 2.254 -12.506 9.520 1.00 84.06 141 GLU A N 1
ATOM 1123 C CA . GLU A 1 141 ? 3.331 -11.532 9.283 1.00 84.06 141 GLU A CA 1
ATOM 1124 C C . GLU A 1 141 ? 3.737 -11.437 7.810 1.00 84.06 141 GLU A C 1
ATOM 1126 O O . GLU A 1 141 ? 3.742 -10.346 7.249 1.00 84.06 141 GLU A O 1
ATOM 1131 N N . ASN A 1 142 ? 3.993 -12.567 7.146 1.00 65.62 142 ASN A N 1
ATOM 1132 C CA . ASN A 1 142 ? 4.388 -12.562 5.734 1.00 65.62 142 ASN A CA 1
ATOM 1133 C C . ASN A 1 142 ? 3.321 -11.938 4.826 1.00 65.62 142 ASN A C 1
ATOM 1135 O O . ASN A 1 142 ? 3.666 -11.218 3.894 1.00 65.62 142 ASN A O 1
ATOM 1139 N N . TYR A 1 143 ? 2.045 -12.199 5.117 1.00 62.59 143 TYR A N 1
ATOM 1140 C CA . TYR A 1 143 ? 0.918 -11.629 4.383 1.00 62.59 143 TYR A CA 1
ATOM 1141 C C . TYR A 1 143 ? 0.801 -10.124 4.646 1.00 62.59 143 TYR A C 1
ATOM 1143 O O . TYR A 1 143 ? 0.664 -9.338 3.718 1.00 62.59 143 TYR A O 1
ATOM 1151 N N . ILE A 1 144 ? 0.929 -9.696 5.902 1.00 68.25 144 ILE A N 1
ATOM 1152 C CA . ILE A 1 144 ? 0.868 -8.281 6.285 1.00 68.25 144 ILE A CA 1
ATOM 1153 C C . ILE A 1 144 ? 2.016 -7.494 5.639 1.00 68.25 144 ILE A C 1
ATOM 1155 O O . ILE A 1 144 ? 1.778 -6.442 5.050 1.00 68.25 144 ILE A O 1
ATOM 1159 N N . LEU A 1 145 ? 3.247 -8.010 5.693 1.00 68.00 145 LEU A N 1
ATOM 1160 C CA . LEU A 1 145 ? 4.417 -7.365 5.089 1.00 68.00 145 LEU A CA 1
ATOM 1161 C C . LEU A 1 145 ? 4.285 -7.253 3.563 1.00 68.00 145 LEU A C 1
ATOM 1163 O O . LEU A 1 145 ? 4.641 -6.216 2.997 1.00 68.00 145 LEU A O 1
ATOM 1167 N N . SER A 1 146 ? 3.752 -8.285 2.896 1.00 50.03 146 SER A N 1
ATOM 1168 C CA . SER A 1 146 ? 3.555 -8.262 1.443 1.00 50.03 146 SER A CA 1
ATOM 1169 C C . SER A 1 146 ? 2.422 -7.336 1.016 1.00 50.03 146 SER A C 1
ATOM 1171 O O . SER A 1 146 ? 2.620 -6.519 0.120 1.00 50.03 146 SER A O 1
ATOM 1173 N N . GLU A 1 147 ? 1.256 -7.438 1.657 1.00 57.69 147 GLU A N 1
ATOM 1174 C CA . GLU A 1 147 ? 0.058 -6.679 1.283 1.00 57.69 147 GLU A CA 1
ATOM 1175 C C . GLU A 1 147 ? 0.189 -5.195 1.628 1.00 57.69 147 GLU A C 1
ATOM 1177 O O . GLU A 1 147 ? -0.195 -4.337 0.838 1.00 57.69 147 GLU A O 1
ATOM 1182 N N . MET A 1 148 ? 0.773 -4.870 2.786 1.00 53.44 148 MET A N 1
ATOM 1183 C CA . MET A 1 148 ? 0.962 -3.476 3.200 1.00 53.44 148 MET A CA 1
ATOM 1184 C C . MET A 1 148 ? 2.214 -2.831 2.599 1.00 53.44 148 MET A C 1
ATOM 1186 O O . MET A 1 148 ? 2.402 -1.626 2.755 1.00 53.44 148 MET A O 1
ATOM 1190 N N . ASN A 1 149 ? 3.082 -3.601 1.929 1.00 59.66 149 ASN A N 1
ATOM 1191 C CA . ASN A 1 149 ? 4.370 -3.124 1.417 1.00 59.66 149 ASN A CA 1
ATOM 1192 C C . ASN A 1 149 ? 5.187 -2.396 2.513 1.00 59.66 149 ASN A C 1
ATOM 1194 O O . ASN A 1 149 ? 5.675 -1.275 2.329 1.00 59.66 149 ASN A O 1
ATOM 1198 N N . VAL A 1 150 ? 5.283 -3.054 3.676 1.00 65.88 150 VAL A N 1
ATOM 1199 C CA . VAL A 1 150 ? 5.963 -2.593 4.897 1.00 65.88 150 VAL A CA 1
ATOM 1200 C C . VAL A 1 150 ? 7.180 -3.479 5.162 1.00 65.88 150 VAL A C 1
ATOM 1202 O O . VAL A 1 150 ? 7.142 -4.681 4.915 1.00 65.88 150 VAL A O 1
ATOM 1205 N N . ILE A 1 151 ? 8.267 -2.908 5.684 1.00 72.94 151 ILE A N 1
ATOM 1206 C CA . ILE A 1 151 ? 9.522 -3.651 5.908 1.00 72.94 151 ILE A CA 1
ATOM 1207 C C . ILE A 1 151 ? 9.498 -4.488 7.189 1.00 72.94 151 ILE A C 1
ATOM 1209 O O . ILE A 1 151 ? 10.104 -5.559 7.229 1.00 72.94 151 ILE A O 1
ATOM 1213 N N . LYS A 1 152 ? 8.821 -4.012 8.237 1.00 83.81 152 LYS A N 1
ATOM 1214 C CA . LYS A 1 152 ? 8.818 -4.658 9.553 1.00 83.81 152 LYS A CA 1
ATOM 1215 C C . LYS A 1 152 ? 7.443 -4.631 10.217 1.00 83.81 152 LYS A C 1
ATOM 1217 O O . LYS A 1 152 ? 6.767 -3.607 10.204 1.00 83.81 152 LYS A O 1
ATOM 1222 N N . LEU A 1 153 ? 7.077 -5.744 10.852 1.00 88.81 153 LEU A N 1
ATOM 1223 C CA . LEU A 1 153 ? 5.906 -5.866 11.715 1.00 88.81 153 LEU A CA 1
ATOM 1224 C C . LEU A 1 153 ? 6.363 -6.127 13.152 1.00 88.81 153 LEU A C 1
ATOM 1226 O O . LEU A 1 153 ? 7.028 -7.127 13.432 1.00 88.81 153 LEU A O 1
ATOM 1230 N N . THR A 1 154 ? 5.950 -5.273 14.077 1.00 91.50 154 THR A N 1
ATOM 1231 C CA . THR A 1 154 ? 6.179 -5.440 15.514 1.00 91.50 154 THR A CA 1
ATOM 1232 C C . THR A 1 154 ? 4.839 -5.633 16.215 1.00 91.50 154 THR A C 1
ATOM 1234 O O . THR A 1 154 ? 3.864 -4.950 15.926 1.00 91.50 154 THR A O 1
ATOM 1237 N N . THR A 1 155 ? 4.772 -6.586 17.137 1.00 93.12 155 THR A N 1
ATOM 1238 C CA . THR A 1 155 ? 3.588 -6.853 17.961 1.00 93.12 155 THR A CA 1
ATOM 1239 C C . THR A 1 155 ? 3.968 -6.678 19.420 1.00 93.12 155 THR A C 1
ATOM 1241 O O . THR A 1 155 ? 5.009 -7.194 19.828 1.00 93.12 155 THR A O 1
ATOM 1244 N N . SER A 1 156 ? 3.154 -5.982 20.211 1.00 91.94 156 SER A N 1
ATOM 1245 C CA . SER A 1 156 ? 3.450 -5.768 21.631 1.00 91.94 156 SER A CA 1
ATOM 1246 C C . SER A 1 156 ? 2.193 -5.742 22.492 1.00 91.94 156 SER A C 1
ATOM 1248 O O . SER A 1 156 ? 1.160 -5.203 22.101 1.00 91.94 156 SER A O 1
ATOM 1250 N N . SER A 1 157 ? 2.293 -6.299 23.696 1.00 90.00 157 SER A N 1
ATOM 1251 C CA . SER A 1 157 ? 1.296 -6.130 24.757 1.00 90.00 157 SER A CA 1
ATOM 1252 C C . SER A 1 157 ? 1.618 -4.958 25.685 1.00 90.00 157 SER A C 1
ATOM 1254 O O . SER A 1 157 ? 0.771 -4.542 26.478 1.00 90.00 157 SER A O 1
ATOM 1256 N N . ASN A 1 158 ? 2.819 -4.383 25.568 1.00 86.88 158 ASN A N 1
ATOM 1257 C CA . ASN A 1 158 ? 3.268 -3.264 26.379 1.00 86.88 158 ASN A CA 1
ATOM 1258 C C . ASN A 1 158 ? 2.701 -1.942 25.847 1.00 86.88 158 ASN A C 1
ATOM 1260 O O . ASN A 1 158 ? 3.306 -1.259 25.028 1.00 86.88 158 ASN A O 1
ATOM 1264 N N . ARG A 1 159 ? 1.509 -1.580 26.321 1.00 85.94 159 ARG A N 1
ATOM 1265 C CA . ARG A 1 159 ? 0.785 -0.374 25.888 1.00 85.94 159 ARG A CA 1
ATOM 1266 C C . ARG A 1 159 ? 1.518 0.925 26.238 1.00 85.94 159 ARG A C 1
ATOM 1268 O O . ARG A 1 159 ? 1.513 1.868 25.448 1.00 85.94 159 ARG A O 1
ATOM 1275 N N . GLN A 1 160 ? 2.162 0.956 27.404 1.00 81.75 160 GLN A N 1
ATOM 1276 C CA . GLN A 1 160 ? 2.826 2.144 27.946 1.00 81.75 160 GLN A CA 1
ATOM 1277 C C . GLN A 1 160 ? 4.037 2.557 27.103 1.00 81.75 160 GLN A C 1
ATOM 1279 O O . GLN A 1 160 ? 4.266 3.749 26.913 1.00 81.75 160 GLN A O 1
ATOM 1284 N N . GLU A 1 161 ? 4.759 1.585 26.535 1.00 82.94 161 GLU A N 1
ATOM 1285 C CA . GLU A 1 161 ? 5.886 1.816 25.616 1.00 82.94 161 GLU A CA 1
ATOM 1286 C C . GLU A 1 161 ? 5.495 2.666 24.399 1.00 82.94 161 GLU A C 1
ATOM 1288 O O . GLU A 1 161 ? 6.299 3.460 23.918 1.00 82.94 161 GLU A O 1
ATOM 1293 N N . TYR A 1 162 ? 4.245 2.545 23.948 1.00 84.12 162 TYR A N 1
ATOM 1294 C CA . TYR A 1 162 ? 3.728 3.217 22.755 1.00 84.12 162 TYR A CA 1
ATOM 1295 C C . TYR A 1 162 ? 2.737 4.346 23.077 1.00 84.12 162 TYR A C 1
ATOM 1297 O O . TYR A 1 162 ? 1.993 4.788 22.203 1.00 84.12 162 TYR A O 1
ATOM 1305 N N . GLY A 1 163 ? 2.680 4.804 24.334 1.00 83.56 163 GLY A N 1
ATOM 1306 C CA . GLY A 1 163 ? 1.785 5.892 24.748 1.00 83.56 163 GLY A CA 1
ATOM 1307 C C . GLY A 1 163 ? 0.290 5.568 24.605 1.00 83.56 163 GLY A C 1
ATOM 1308 O O . GLY A 1 163 ? -0.526 6.475 24.408 1.00 83.56 163 GLY A O 1
ATOM 1309 N N . VAL A 1 164 ? -0.071 4.281 24.671 1.00 85.00 164 VAL A N 1
ATOM 1310 C CA . VAL A 1 164 ? -1.450 3.794 24.562 1.00 85.00 164 VAL A CA 1
ATOM 1311 C C . VAL A 1 164 ? -2.091 3.712 25.948 1.00 85.00 164 VAL A C 1
ATOM 1313 O O . VAL A 1 164 ? -1.745 2.852 26.759 1.00 85.00 164 VAL A O 1
ATOM 1316 N N . ASN A 1 165 ? -3.097 4.552 26.173 1.00 86.69 165 ASN A N 1
ATOM 1317 C CA . ASN A 1 165 ? -3.834 4.656 27.430 1.00 86.69 165 ASN A CA 1
ATOM 1318 C C . ASN A 1 165 ? -5.215 3.987 27.348 1.00 86.69 165 ASN A C 1
ATOM 1320 O O . ASN A 1 165 ? -5.771 3.792 26.260 1.00 86.69 165 ASN A O 1
ATOM 1324 N N . LEU A 1 166 ? -5.790 3.651 28.503 1.00 88.19 166 LEU A N 1
ATOM 1325 C CA . LEU A 1 166 ? -7.149 3.114 28.609 1.00 88.19 166 LEU A CA 1
ATOM 1326 C C . LEU A 1 166 ? -8.189 4.228 28.704 1.00 88.19 166 LEU A C 1
ATOM 1328 O O . LEU A 1 166 ? -8.000 5.241 29.375 1.00 88.19 166 LEU A O 1
ATOM 1332 N N . LYS A 1 167 ? -9.339 4.006 28.069 1.00 88.94 167 LYS A N 1
ATOM 1333 C CA . LYS A 1 167 ? -10.492 4.898 28.134 1.00 88.94 167 LYS A CA 1
ATOM 1334 C C . LYS A 1 167 ? -11.757 4.123 28.465 1.00 88.94 167 LYS A C 1
ATOM 1336 O O . LYS A 1 167 ? -12.104 3.147 27.805 1.00 88.94 167 LYS A O 1
ATOM 1341 N N . ALA A 1 168 ? -12.471 4.606 29.475 1.00 90.19 168 ALA A N 1
ATOM 1342 C CA . ALA A 1 168 ? -13.779 4.100 29.856 1.00 90.19 168 ALA A CA 1
ATOM 1343 C C . ALA A 1 168 ? -14.868 4.582 28.880 1.00 90.19 168 ALA A C 1
ATOM 1345 O O . ALA A 1 168 ? -15.051 5.784 28.665 1.00 90.19 168 ALA A O 1
ATOM 1346 N N . GLU A 1 169 ? -15.648 3.647 28.346 1.00 89.56 169 GLU A N 1
ATOM 1347 C CA . GLU A 1 169 ? -16.804 3.894 27.486 1.00 89.56 169 GLU A CA 1
ATOM 1348 C C . GLU A 1 169 ? -18.088 3.396 28.169 1.00 89.56 169 GLU A C 1
ATOM 1350 O O . GLU A 1 169 ? -18.472 2.230 28.031 1.00 89.56 169 GLU A O 1
ATOM 1355 N N . PRO A 1 170 ? -18.759 4.263 28.950 1.00 91.44 170 PRO A N 1
ATOM 1356 C CA . PRO A 1 170 ? -20.008 3.914 29.615 1.00 91.44 170 PRO A CA 1
ATOM 1357 C C . PRO A 1 170 ? -21.168 3.760 28.625 1.00 91.44 170 PRO A C 1
ATOM 1359 O O . PRO A 1 170 ? -21.430 4.634 27.796 1.00 91.44 170 PRO A O 1
ATOM 1362 N N . ASN A 1 171 ? -21.957 2.699 28.787 1.00 91.56 171 ASN A N 1
ATOM 1363 C CA . ASN A 1 171 ? -23.213 2.506 28.074 1.00 91.56 171 ASN A CA 1
ATOM 1364 C C . ASN A 1 171 ? -24.324 3.343 28.723 1.00 91.56 171 ASN A C 1
ATOM 1366 O O . ASN A 1 171 ? -25.061 2.886 29.600 1.00 91.56 171 ASN A O 1
ATOM 1370 N N . PHE A 1 172 ? -24.467 4.588 28.266 1.00 89.94 172 PHE A N 1
ATOM 1371 C CA . PHE A 1 172 ? -25.428 5.549 28.820 1.00 89.94 172 PHE A CA 1
ATOM 1372 C C . PHE A 1 172 ? -26.869 5.031 28.877 1.00 89.94 172 PHE A C 1
ATOM 1374 O O . PHE A 1 172 ? -27.616 5.421 29.774 1.00 89.94 172 PHE A O 1
ATOM 1381 N N . ARG A 1 173 ? -27.271 4.160 27.941 1.00 90.06 173 ARG A N 1
ATOM 1382 C CA . ARG A 1 173 ? -28.637 3.631 27.880 1.00 90.06 173 ARG A CA 1
ATOM 1383 C C . ARG A 1 173 ? -28.914 2.668 29.032 1.00 90.06 173 ARG A C 1
ATOM 1385 O O . ARG A 1 173 ? -29.934 2.806 29.702 1.00 90.06 173 ARG A O 1
ATOM 1392 N N . LEU A 1 174 ? -28.016 1.708 29.254 1.00 90.94 174 LEU A N 1
ATOM 1393 C CA . LEU A 1 174 ? -28.162 0.725 30.332 1.00 90.94 174 LEU A CA 1
ATOM 1394 C C . LEU A 1 174 ? -27.956 1.377 31.700 1.00 90.94 174 LEU A C 1
ATOM 1396 O O . LEU A 1 174 ? -28.781 1.208 32.599 1.00 90.94 174 LEU A O 1
ATOM 1400 N N . LEU A 1 175 ? -26.924 2.216 31.814 1.00 89.50 175 LEU A N 1
ATOM 1401 C CA . LEU A 1 175 ? -26.624 2.946 33.042 1.00 89.50 175 LEU A CA 1
ATOM 1402 C C . LEU A 1 175 ? -27.762 3.879 33.447 1.00 89.50 175 LEU A C 1
ATOM 1404 O O . LEU A 1 175 ? -28.119 3.921 34.619 1.00 89.50 175 LEU A O 1
ATOM 1408 N N . GLY A 1 176 ? -28.375 4.593 32.500 1.00 88.62 176 GLY A N 1
ATOM 1409 C CA . GLY A 1 176 ? -29.502 5.476 32.799 1.00 88.62 176 GLY A CA 1
ATOM 1410 C C . GLY A 1 176 ? -30.748 4.728 33.269 1.00 88.62 176 GLY A C 1
ATOM 1411 O O . GLY A 1 176 ? -31.407 5.164 34.213 1.00 88.62 176 GLY A O 1
ATOM 1412 N N . ALA A 1 177 ? -31.043 3.570 32.671 1.00 89.75 177 ALA A N 1
ATOM 1413 C CA . ALA A 1 177 ? -32.176 2.743 33.077 1.00 89.75 177 ALA A CA 1
ATOM 1414 C C . ALA A 1 177 ? -32.016 2.189 34.505 1.00 89.75 177 ALA A C 1
ATOM 1416 O O . ALA A 1 177 ? -32.993 2.148 35.259 1.00 89.75 177 ALA A O 1
ATOM 1417 N N . ARG A 1 178 ? -30.793 1.791 34.886 1.00 92.31 178 ARG A N 1
ATOM 1418 C CA . ARG A 1 178 ? -30.502 1.200 36.200 1.00 92.31 178 ARG A CA 1
ATOM 1419 C C . ARG A 1 178 ? -30.244 2.243 37.289 1.00 92.31 178 ARG A C 1
ATOM 1421 O O . ARG A 1 178 ? -30.870 2.180 38.343 1.00 92.31 178 ARG A O 1
ATOM 1428 N N . LEU A 1 179 ? -29.336 3.188 37.041 1.00 89.69 179 LEU A N 1
ATOM 1429 C CA . LEU A 1 179 ? -28.819 4.124 38.049 1.00 89.69 179 LEU A CA 1
ATOM 1430 C C . LEU A 1 179 ? -29.694 5.368 38.232 1.00 89.69 179 LEU A C 1
ATOM 1432 O O . LEU A 1 179 ? -29.599 6.036 39.258 1.00 89.69 179 LEU A O 1
ATOM 1436 N N . LYS A 1 180 ? -30.566 5.690 37.265 1.00 90.06 180 LYS A N 1
ATOM 1437 C CA . LYS A 1 180 ? -31.479 6.845 37.317 1.00 90.06 180 LYS A CA 1
ATOM 1438 C C . LYS A 1 180 ? -30.739 8.141 37.698 1.00 90.06 180 LYS A C 1
ATOM 1440 O O . LYS A 1 180 ? -29.976 8.665 36.893 1.00 90.06 180 LYS A O 1
ATOM 1445 N N . GLY A 1 181 ? -30.953 8.656 38.912 1.00 87.50 181 GLY A N 1
ATOM 1446 C CA . GLY A 1 181 ? -30.344 9.896 39.402 1.00 87.50 181 GLY A CA 1
ATOM 1447 C C . GLY A 1 181 ? -28.823 9.820 39.572 1.00 87.50 181 GLY A C 1
ATOM 1448 O O . GLY A 1 181 ? -28.139 10.818 39.347 1.00 87.50 181 GLY A O 1
ATOM 1449 N N . ASP A 1 182 ? -28.287 8.633 39.864 1.00 90.19 182 ASP A N 1
ATOM 1450 C CA . ASP A 1 182 ? -26.859 8.434 40.150 1.00 90.19 182 ASP A CA 1
ATOM 1451 C C . ASP A 1 182 ? -26.010 8.297 38.874 1.00 90.19 182 ASP A C 1
ATOM 1453 O O . ASP A 1 182 ? -24.781 8.388 38.917 1.00 90.19 182 ASP A O 1
ATOM 1457 N N . GLN A 1 183 ? -26.651 8.170 37.701 1.00 91.12 183 GLN A N 1
ATOM 1458 C CA . GLN A 1 183 ? -25.975 8.033 36.405 1.00 91.12 183 GLN A CA 1
ATOM 1459 C C . GLN A 1 183 ? -24.954 9.152 36.167 1.00 91.12 183 GLN A C 1
ATOM 1461 O O . GLN A 1 183 ? -23.857 8.898 35.661 1.00 91.12 183 GLN A O 1
ATOM 1466 N N . LYS A 1 184 ? -25.308 10.397 36.510 1.00 90.44 184 LYS A N 1
ATOM 1467 C CA . LYS A 1 184 ? -24.451 11.562 36.261 1.00 90.44 184 LYS A CA 1
ATOM 1468 C C . LYS A 1 184 ? -23.153 11.481 37.065 1.00 90.44 184 LYS A C 1
ATOM 1470 O O . LYS A 1 184 ? -22.095 11.762 36.512 1.00 90.44 184 LYS A O 1
ATOM 1475 N N . ALA A 1 185 ? -23.236 11.063 38.328 1.00 91.75 185 ALA A N 1
ATOM 1476 C CA . ALA A 1 185 ? -22.077 10.926 39.205 1.00 91.75 185 ALA A CA 1
ATOM 1477 C C . ALA A 1 185 ? -21.160 9.778 38.753 1.00 91.75 185 ALA A C 1
ATOM 1479 O O . ALA A 1 185 ? -19.950 9.967 38.645 1.00 91.75 185 ALA A O 1
ATOM 1480 N N . VAL A 1 186 ? -21.736 8.620 38.406 1.00 91.62 186 VAL A N 1
ATOM 1481 C CA . VAL A 1 186 ? -20.973 7.455 37.920 1.00 91.62 186 VAL A CA 1
ATOM 1482 C C . VAL A 1 186 ? -20.288 7.752 36.585 1.00 91.62 186 VAL A C 1
ATOM 1484 O O . VAL A 1 186 ? -19.110 7.460 36.409 1.00 91.62 186 VAL A O 1
ATOM 1487 N N . THR A 1 187 ? -20.988 8.400 35.653 1.00 90.19 187 THR A N 1
ATOM 1488 C CA . THR A 1 187 ? -20.416 8.780 34.352 1.00 90.19 187 THR A CA 1
ATOM 1489 C C . THR A 1 187 ? -19.280 9.795 34.501 1.00 90.19 187 THR A C 1
ATOM 1491 O O . THR A 1 187 ? -18.280 9.695 33.794 1.00 90.19 187 THR A O 1
ATOM 1494 N N . ASP A 1 188 ? -19.429 10.781 35.390 1.00 91.38 188 ASP A N 1
ATOM 1495 C CA . ASP A 1 188 ? -18.381 11.772 35.661 1.00 91.38 188 ASP A CA 1
ATOM 1496 C C . ASP A 1 188 ? -17.122 11.108 36.227 1.00 91.38 188 ASP A C 1
ATOM 1498 O O . ASP A 1 188 ? -16.014 11.393 35.775 1.00 91.38 188 ASP A O 1
ATOM 1502 N N . TYR A 1 189 ? -17.294 10.150 37.142 1.00 92.62 189 TYR A N 1
ATOM 1503 C CA . TYR A 1 189 ? -16.182 9.369 37.670 1.00 92.62 189 TYR A CA 1
ATOM 1504 C C . TYR A 1 189 ? -15.460 8.584 36.566 1.00 92.62 189 TYR A C 1
ATOM 1506 O O . TYR A 1 189 ? -14.249 8.714 36.414 1.00 92.62 189 TYR A O 1
ATOM 1514 N N . LEU A 1 190 ? -16.209 7.844 35.740 1.00 91.19 190 LEU A N 1
ATOM 1515 C CA . LEU A 1 190 ? -15.656 7.050 34.637 1.00 91.19 190 LEU A CA 1
ATOM 1516 C C . LEU A 1 190 ? -14.915 7.898 33.594 1.00 91.19 190 LEU A C 1
ATOM 1518 O O . LEU A 1 190 ? -13.973 7.418 32.980 1.00 91.19 190 LEU A O 1
ATOM 1522 N N . LYS A 1 191 ? -15.326 9.147 33.364 1.00 87.44 191 LYS A N 1
ATOM 1523 C CA . LYS A 1 191 ? -14.670 10.015 32.374 1.00 87.44 191 LYS A CA 1
ATOM 1524 C C . LYS A 1 191 ? -13.453 10.751 32.918 1.00 87.44 191 LYS A C 1
ATOM 1526 O O . LYS A 1 191 ? -12.520 10.984 32.159 1.00 87.44 191 LYS A O 1
ATOM 1531 N N . ASN A 1 192 ? -13.494 11.158 34.186 1.00 88.19 192 ASN A N 1
ATOM 1532 C CA . ASN A 1 192 ? -12.583 12.180 34.706 1.00 88.19 192 ASN A CA 1
ATOM 1533 C C . ASN A 1 192 ? -11.747 11.730 35.911 1.00 88.19 192 ASN A C 1
ATOM 1535 O O . ASN A 1 192 ? -10.816 12.440 36.282 1.00 88.19 192 ASN A O 1
ATOM 1539 N N . LYS A 1 193 ? -12.105 10.626 36.580 1.00 90.81 193 LYS A N 1
ATOM 1540 C CA . LYS A 1 193 ? -11.509 10.239 37.874 1.00 90.81 193 LYS A CA 1
ATOM 1541 C C . LYS A 1 193 ? -11.033 8.795 37.954 1.00 90.81 193 LYS A C 1
ATOM 1543 O O . LYS A 1 193 ? -10.275 8.497 38.870 1.00 90.81 193 LYS A O 1
ATOM 1548 N N . ILE A 1 194 ? -11.488 7.926 37.056 1.00 92.00 194 ILE A N 1
ATOM 1549 C CA . ILE A 1 194 ? -11.061 6.529 37.034 1.00 92.00 194 ILE A CA 1
ATOM 1550 C C . ILE A 1 194 ? -9.573 6.429 36.680 1.00 92.00 194 ILE A C 1
ATOM 1552 O O . ILE A 1 194 ? -9.090 7.130 35.788 1.00 92.00 194 ILE A O 1
ATOM 1556 N N . SER A 1 195 ? -8.855 5.574 37.397 1.00 90.94 195 SER A N 1
ATOM 1557 C CA . SER A 1 195 ? -7.443 5.277 37.148 1.00 90.94 195 SER A CA 1
ATOM 1558 C C . SER A 1 195 ? -7.265 4.176 36.095 1.00 90.94 195 SER A C 1
ATOM 1560 O O . SER A 1 195 ? -8.187 3.406 35.815 1.00 90.94 195 SER A O 1
ATOM 1562 N N . GLU A 1 196 ? -6.069 4.075 35.505 1.00 85.94 196 GLU A N 1
ATOM 1563 C CA . GLU A 1 196 ? -5.761 2.948 34.613 1.00 85.94 196 GLU A CA 1
ATOM 1564 C C . GLU A 1 196 ? -5.767 1.611 35.357 1.00 85.94 196 GLU A C 1
ATOM 1566 O O . GLU A 1 196 ? -6.311 0.653 34.821 1.00 85.94 196 GLU A O 1
ATOM 1571 N N . ASP A 1 197 ? -5.256 1.559 36.591 1.00 88.25 197 ASP A N 1
ATOM 1572 C CA . ASP A 1 197 ? -5.229 0.338 37.413 1.00 88.25 197 ASP A CA 1
ATOM 1573 C C . ASP A 1 197 ? -6.644 -0.215 37.657 1.00 88.25 197 ASP A C 1
ATOM 1575 O O . ASP A 1 197 ? -6.885 -1.423 37.610 1.00 88.25 197 ASP A O 1
ATOM 1579 N N . GLU A 1 198 ? -7.619 0.674 37.860 1.00 89.75 198 GLU A N 1
ATOM 1580 C CA . GLU A 1 198 ? -9.031 0.308 37.982 1.00 89.75 198 GLU A CA 1
ATOM 1581 C C . GLU A 1 198 ? -9.594 -0.270 36.677 1.00 89.75 198 GLU A C 1
ATOM 1583 O O . GLU A 1 198 ? -10.328 -1.260 36.700 1.00 89.75 198 GLU A O 1
ATOM 1588 N N . LEU A 1 199 ? -9.239 0.310 35.527 1.00 89.44 199 LEU A N 1
ATOM 1589 C CA . LEU A 1 199 ? -9.644 -0.207 34.217 1.00 89.44 199 LEU A CA 1
ATOM 1590 C C . LEU A 1 199 ? -8.937 -1.522 33.865 1.00 89.44 199 LEU A C 1
ATOM 1592 O O . LEU A 1 199 ? -9.539 -2.371 33.206 1.00 89.44 199 LEU A O 1
ATOM 1596 N N . GLU A 1 200 ? -7.693 -1.716 34.306 1.00 87.06 200 GLU A N 1
ATOM 1597 C CA . GLU A 1 200 ? -6.989 -2.991 34.172 1.00 87.06 200 GLU A CA 1
ATOM 1598 C C . GLU A 1 200 ? -7.657 -4.080 35.002 1.00 87.06 200 GLU A C 1
ATOM 1600 O O . GLU A 1 200 ? -7.952 -5.140 34.450 1.00 87.06 200 GLU A O 1
ATOM 1605 N N . THR A 1 201 ? -7.989 -3.774 36.260 1.00 87.62 201 THR A N 1
ATOM 1606 C CA . THR A 1 201 ? -8.731 -4.675 37.153 1.00 87.62 201 THR A CA 1
ATOM 1607 C C . THR A 1 201 ? -10.089 -5.037 36.552 1.00 87.62 201 THR A C 1
ATOM 1609 O O . THR A 1 201 ? -10.457 -6.206 36.499 1.00 87.62 201 THR A O 1
ATOM 1612 N N . PHE A 1 202 ? -10.820 -4.060 36.001 1.00 90.81 202 PHE A N 1
ATOM 1613 C CA . PHE A 1 202 ? -12.089 -4.313 35.311 1.00 90.81 202 PHE A CA 1
ATOM 1614 C C . PHE A 1 202 ? -11.939 -5.254 34.109 1.00 90.81 202 PHE A C 1
ATOM 1616 O O . PHE A 1 202 ? -12.813 -6.078 33.847 1.00 90.81 202 PHE A O 1
ATOM 1623 N N . LEU A 1 203 ? -10.850 -5.119 33.353 1.00 86.19 203 LEU A N 1
ATOM 1624 C CA . LEU A 1 203 ? -10.574 -5.965 32.198 1.00 86.19 203 LEU A CA 1
ATOM 1625 C C . LEU A 1 203 ? -10.214 -7.410 32.587 1.00 86.19 203 LEU A C 1
ATOM 1627 O O . LEU A 1 203 ? -10.469 -8.297 31.772 1.00 86.19 203 LEU A O 1
ATOM 1631 N N . ASP A 1 204 ? -9.658 -7.639 33.781 1.00 86.31 204 ASP A N 1
ATOM 1632 C CA . ASP A 1 204 ? -9.378 -8.979 34.322 1.00 86.31 204 ASP A CA 1
ATOM 1633 C C . ASP A 1 204 ? -10.611 -9.614 34.980 1.00 86.31 204 ASP A C 1
ATOM 1635 O O . ASP A 1 204 ? -10.966 -10.752 34.672 1.00 86.31 204 ASP A O 1
ATOM 1639 N N . ASP A 1 205 ? -11.302 -8.864 35.840 1.00 89.44 205 ASP A N 1
ATOM 1640 C CA . ASP A 1 205 ? -12.400 -9.378 36.667 1.00 89.44 205 ASP A CA 1
ATOM 1641 C C . ASP A 1 205 ? -13.766 -9.330 35.955 1.00 89.44 205 ASP A C 1
ATOM 1643 O O . ASP A 1 205 ? -14.733 -9.974 36.373 1.00 89.44 205 ASP A O 1
ATOM 1647 N N . GLY A 1 206 ? -13.884 -8.528 34.890 1.00 87.44 206 GLY A N 1
ATOM 1648 C CA . GLY A 1 206 ? -15.133 -8.270 34.159 1.00 87.44 206 GLY A CA 1
ATOM 1649 C C . GLY A 1 206 ? -16.155 -7.428 34.933 1.00 87.44 206 GLY A C 1
ATOM 1650 O O . GLY A 1 206 ? -17.296 -7.252 34.486 1.00 87.44 206 GLY A O 1
ATOM 1651 N N . LYS A 1 207 ? -15.768 -6.934 36.114 1.00 90.31 207 LYS A N 1
ATOM 1652 C CA . LYS A 1 207 ? -16.605 -6.158 37.028 1.00 90.31 207 LYS A CA 1
ATOM 1653 C C . LYS A 1 207 ? -15.793 -5.095 37.749 1.00 90.31 207 LYS A C 1
ATOM 1655 O O . LYS A 1 207 ? -14.621 -5.290 38.037 1.00 90.31 207 LYS A O 1
ATOM 1660 N N . ILE A 1 208 ? -16.426 -3.965 38.046 1.00 93.56 208 ILE A N 1
ATOM 1661 C CA . ILE A 1 208 ? -15.815 -2.880 38.823 1.00 93.56 208 ILE A CA 1
ATOM 1662 C C . ILE A 1 208 ? -16.866 -2.202 39.693 1.00 93.56 208 ILE A C 1
ATOM 1664 O O . ILE A 1 208 ? -18.019 -2.065 39.287 1.00 93.56 208 ILE A O 1
ATOM 1668 N N . VAL A 1 209 ? -16.482 -1.768 40.893 1.00 91.81 209 VAL A N 1
ATOM 1669 C CA . VAL A 1 209 ? -17.363 -1.010 41.788 1.00 91.81 209 VAL A CA 1
ATOM 1670 C C . VAL A 1 209 ? -17.020 0.472 41.697 1.00 91.81 209 VAL A C 1
ATOM 1672 O O . VAL A 1 209 ? -15.966 0.897 42.156 1.00 91.81 209 VAL A O 1
ATOM 1675 N N . VAL A 1 210 ? -17.935 1.274 41.152 1.00 90.88 210 VAL A N 1
ATOM 1676 C CA . VAL A 1 210 ? -17.782 2.730 41.030 1.00 90.88 210 VAL A CA 1
ATOM 1677 C C . VAL A 1 210 ? -18.843 3.419 41.874 1.00 90.88 210 VAL A C 1
ATOM 1679 O O . VAL A 1 210 ? -20.038 3.219 41.666 1.00 90.88 210 VAL A O 1
ATOM 1682 N N . LEU A 1 211 ? -18.409 4.234 42.842 1.00 89.69 211 LEU A N 1
ATOM 1683 C CA . LEU A 1 211 ? -19.292 4.968 43.764 1.00 89.69 211 LEU A CA 1
ATOM 1684 C C . LEU A 1 211 ? -20.344 4.072 44.458 1.00 89.69 211 LEU A C 1
ATOM 1686 O O . LEU A 1 211 ? -21.470 4.497 44.695 1.00 89.69 211 LEU A O 1
ATOM 1690 N N . GLY A 1 212 ? -19.983 2.824 44.773 1.00 88.31 212 GLY A N 1
ATOM 1691 C CA . GLY A 1 212 ? -20.878 1.851 45.413 1.00 88.31 212 GLY A CA 1
ATOM 1692 C C . GLY A 1 212 ? -21.772 1.055 44.455 1.00 88.31 212 GLY A C 1
ATOM 1693 O O . GLY A 1 212 ? -22.554 0.225 44.915 1.00 88.31 212 GLY A O 1
ATOM 1694 N N . HIS A 1 213 ? -21.644 1.251 43.139 1.00 90.44 213 HIS A N 1
ATOM 1695 C CA . HIS A 1 213 ? -22.374 0.491 42.126 1.00 90.44 213 HIS A CA 1
ATOM 1696 C C . HIS A 1 213 ? -21.451 -0.480 41.388 1.00 90.44 213 HIS A C 1
ATOM 1698 O O . HIS A 1 213 ? -20.463 -0.065 40.788 1.00 90.44 213 HIS A O 1
ATOM 1704 N N . GLU A 1 214 ? -21.801 -1.767 41.386 1.00 92.25 214 GLU A N 1
ATOM 1705 C CA . GLU A 1 214 ? -21.140 -2.770 40.543 1.00 92.25 214 GLU A CA 1
ATOM 1706 C C . GLU A 1 214 ? -21.547 -2.564 39.076 1.00 92.25 214 GLU A C 1
ATOM 1708 O O . GLU A 1 214 ? -22.741 -2.484 38.765 1.00 92.25 214 GLU A O 1
ATOM 1713 N N . LEU A 1 215 ? -20.556 -2.457 38.196 1.00 92.12 215 LEU A N 1
ATOM 1714 C CA . LEU A 1 215 ? -20.665 -2.317 36.747 1.00 92.12 215 LEU A CA 1
ATOM 1715 C C . LEU A 1 215 ? -20.139 -3.584 36.076 1.00 92.12 215 LEU A C 1
ATOM 1717 O O . LEU A 1 215 ? -19.114 -4.120 36.493 1.00 92.12 215 LEU A O 1
ATOM 1721 N N . SER A 1 216 ? -20.822 -4.032 3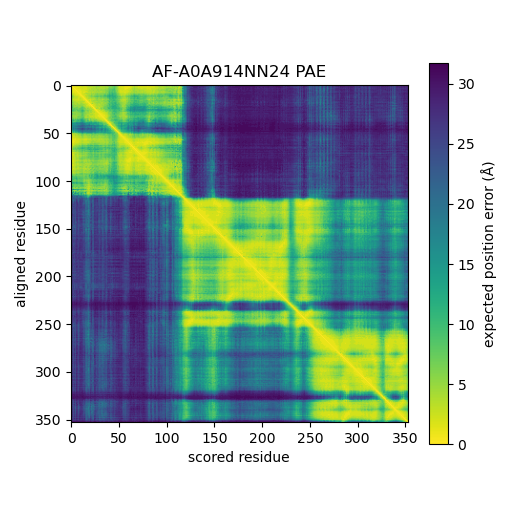5.025 1.00 92.12 216 SER A N 1
ATOM 1722 C CA . SER A 1 216 ? -20.439 -5.204 34.223 1.00 92.12 216 SER A CA 1
ATOM 1723 C C . SER A 1 216 ? -19.951 -4.824 32.818 1.00 92.12 216 SER A C 1
ATOM 1725 O O . SER A 1 216 ? -20.125 -3.685 32.380 1.00 92.12 216 SER A O 1
ATOM 1727 N N . CYS A 1 217 ? -19.418 -5.800 32.073 1.00 87.94 217 CYS A N 1
ATOM 1728 C CA . CYS A 1 217 ? -19.018 -5.662 30.663 1.00 87.94 217 CYS A CA 1
ATOM 1729 C C . CYS A 1 217 ? -20.125 -5.162 29.714 1.00 87.94 217 CYS A C 1
ATOM 1731 O O . CYS A 1 217 ? -19.818 -4.641 28.645 1.00 87.94 217 CYS A O 1
ATOM 1733 N N . GLU A 1 218 ? -21.407 -5.312 30.066 1.00 88.56 218 GLU A N 1
ATOM 1734 C CA . GLU A 1 218 ? -22.517 -4.780 29.257 1.00 88.56 218 GLU A CA 1
ATOM 1735 C C . GLU A 1 218 ? -22.683 -3.262 29.436 1.00 88.56 218 GLU A C 1
ATOM 1737 O O . GLU A 1 218 ? -23.116 -2.543 28.528 1.00 88.56 218 GLU A O 1
ATOM 1742 N N . GLU A 1 219 ? -22.341 -2.771 30.627 1.00 89.38 219 GLU A N 1
ATOM 1743 C CA . GLU A 1 219 ? -22.542 -1.388 31.048 1.00 89.38 219 GLU A CA 1
ATOM 1744 C C . GLU A 1 219 ? -21.304 -0.514 30.846 1.00 89.38 219 GLU A C 1
ATOM 1746 O O . GLU A 1 219 ? -21.433 0.705 30.710 1.00 89.38 219 GLU A O 1
ATOM 1751 N N . LEU A 1 220 ? -20.120 -1.124 30.822 1.00 89.56 220 LEU A N 1
ATOM 1752 C CA . LEU A 1 220 ? -18.840 -0.453 30.663 1.00 89.56 220 LEU A CA 1
ATOM 1753 C C . LEU A 1 220 ? -17.968 -1.224 29.672 1.00 89.56 220 LEU A C 1
ATOM 1755 O O . LEU A 1 220 ? -17.706 -2.410 29.842 1.00 89.56 220 LEU A O 1
ATOM 1759 N N . THR A 1 221 ? -17.492 -0.535 28.641 1.00 88.38 221 THR A N 1
ATOM 1760 C CA . THR A 1 221 ? -16.461 -1.044 27.730 1.00 88.38 221 THR A CA 1
ATOM 1761 C C . THR A 1 221 ? -15.179 -0.245 27.931 1.00 88.38 221 THR A C 1
ATOM 1763 O O . T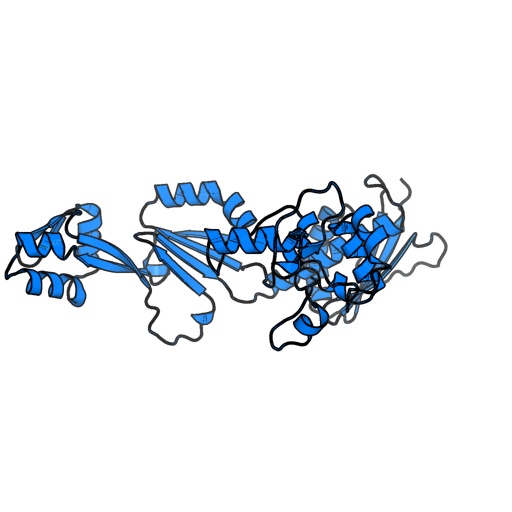HR A 1 221 ? -15.230 0.925 28.301 1.00 88.38 221 THR A O 1
ATOM 1766 N N . VAL A 1 222 ? -14.024 -0.867 27.705 1.00 87.38 222 VAL A N 1
ATOM 1767 C CA . VAL A 1 222 ? -12.728 -0.176 27.719 1.00 87.38 222 VAL A CA 1
ATOM 1768 C C . VAL A 1 222 ? -12.161 -0.180 26.310 1.00 87.38 222 VAL A C 1
ATOM 1770 O O . VAL A 1 222 ? -12.028 -1.244 25.699 1.00 87.38 222 VAL A O 1
ATOM 1773 N N . SER A 1 223 ? -11.844 1.006 25.806 1.00 85.50 223 SER A N 1
ATOM 1774 C CA . SER A 1 223 ? -11.158 1.213 24.535 1.00 85.50 223 SER A CA 1
ATOM 1775 C C . SER A 1 223 ? -9.758 1.768 24.770 1.00 85.50 223 SER A C 1
ATOM 1777 O O . SER A 1 223 ? -9.421 2.229 25.863 1.00 85.50 223 SER A O 1
ATOM 1779 N N . PHE A 1 224 ? -8.916 1.683 23.748 1.00 86.31 224 PHE A N 1
ATOM 1780 C CA . PHE A 1 224 ? -7.593 2.293 23.770 1.00 86.31 224 PHE A CA 1
ATOM 1781 C C . PHE A 1 224 ? -7.649 3.711 23.193 1.00 86.31 224 PHE A C 1
ATOM 1783 O O . PHE A 1 224 ? -8.436 4.013 22.296 1.00 86.31 224 PHE A O 1
ATOM 1790 N N . THR A 1 225 ? -6.802 4.596 23.704 1.00 82.50 225 THR A N 1
ATOM 1791 C CA . THR A 1 225 ? -6.621 5.955 23.190 1.00 82.50 225 THR A CA 1
ATOM 1792 C C . THR A 1 225 ? -5.145 6.310 23.215 1.00 82.50 225 THR A C 1
ATOM 1794 O O . THR A 1 225 ? -4.408 5.840 24.074 1.00 82.50 225 THR A O 1
ATOM 1797 N N . THR A 1 226 ? -4.701 7.149 22.290 1.00 77.12 226 THR A N 1
ATOM 1798 C CA . THR A 1 226 ? -3.337 7.685 22.297 1.00 77.12 226 THR A CA 1
ATOM 1799 C C . THR A 1 226 ? -3.377 9.171 22.612 1.00 77.12 226 THR A C 1
ATOM 1801 O O . THR A 1 226 ? -4.347 9.860 22.282 1.00 77.12 226 THR A O 1
ATOM 1804 N N . ASN A 1 227 ? -2.336 9.677 23.267 1.00 66.06 227 ASN A N 1
ATOM 1805 C CA . ASN A 1 227 ? -2.207 11.102 23.561 1.00 66.06 227 ASN A CA 1
ATOM 1806 C C . ASN A 1 227 ? -1.786 11.864 22.292 1.00 66.06 227 ASN A C 1
ATOM 1808 O O . ASN A 1 227 ? -0.661 12.332 22.211 1.00 66.06 227 ASN A O 1
ATOM 1812 N N . LYS A 1 228 ? -2.683 12.016 21.305 1.00 56.53 228 LYS A N 1
A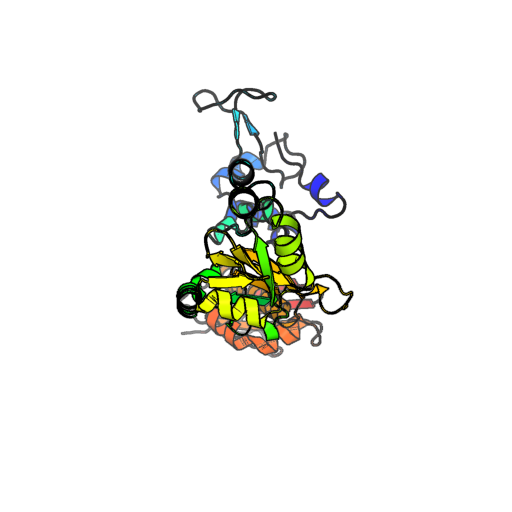TOM 1813 C CA . LYS A 1 228 ? -2.442 12.863 20.112 1.00 56.53 228 LYS A CA 1
ATOM 1814 C C . LYS A 1 228 ? -2.428 14.374 20.417 1.00 56.53 228 LYS A C 1
ATOM 1816 O O . LYS A 1 228 ? -2.321 15.186 19.508 1.00 56.53 228 LYS A O 1
ATOM 1821 N N . GLU A 1 229 ? -2.553 14.767 21.684 1.00 43.00 229 GLU A N 1
ATOM 1822 C CA . GLU A 1 229 ? -2.483 16.160 22.130 1.00 43.00 229 GLU A CA 1
ATOM 1823 C C . GLU A 1 229 ? -1.184 16.404 22.899 1.00 43.00 229 GLU A C 1
ATOM 1825 O O . GLU A 1 229 ? -1.168 16.452 24.130 1.00 43.00 229 GLU A O 1
ATOM 1830 N N . LYS A 1 230 ? -0.082 16.538 22.162 1.00 37.97 230 LYS A N 1
ATOM 1831 C CA . LYS A 1 230 ? 1.033 17.434 22.487 1.00 37.97 230 LYS A CA 1
ATOM 1832 C C . LYS A 1 230 ? 1.960 17.490 21.284 1.00 37.97 230 LYS A C 1
ATOM 1834 O O . LYS A 1 230 ? 2.476 16.461 20.870 1.00 37.97 230 LYS A O 1
ATOM 1839 N N . ASP A 1 231 ? 2.144 18.702 20.771 1.00 38.22 231 ASP A N 1
ATOM 1840 C CA . ASP A 1 231 ? 3.130 19.100 19.768 1.00 38.22 231 ASP A CA 1
ATOM 1841 C C . ASP A 1 231 ? 4.545 18.611 20.135 1.00 38.22 231 ASP A C 1
ATOM 1843 O O . ASP A 1 231 ? 5.360 19.355 20.680 1.00 38.22 231 ASP A O 1
ATOM 1847 N N . ASN A 1 232 ? 4.843 17.346 19.857 1.00 40.84 232 ASN A N 1
ATOM 1848 C CA . ASN A 1 232 ? 6.200 16.841 19.758 1.00 40.84 232 ASN A CA 1
ATOM 1849 C C . ASN A 1 232 ? 6.492 16.719 18.264 1.00 40.84 232 ASN A C 1
ATOM 1851 O O . ASN A 1 232 ? 5.837 15.955 17.562 1.00 40.84 232 ASN A O 1
ATOM 1855 N N . GLU A 1 233 ? 7.472 17.472 17.768 1.00 43.66 233 GLU A N 1
ATOM 1856 C CA . GLU A 1 233 ? 7.866 17.470 16.351 1.00 43.66 233 GLU A CA 1
ATOM 1857 C C . GLU A 1 233 ? 8.286 16.071 15.834 1.00 43.66 233 GLU A C 1
ATOM 1859 O O . GLU A 1 233 ? 8.265 15.839 14.626 1.00 43.66 233 GLU A O 1
ATOM 1864 N N . ASP A 1 234 ? 8.582 15.118 16.730 1.00 44.81 234 ASP A N 1
ATOM 1865 C CA . ASP A 1 234 ? 8.863 13.705 16.418 1.00 44.81 234 ASP A CA 1
ATOM 1866 C C . ASP A 1 234 ? 7.610 12.849 16.120 1.00 44.81 234 ASP A C 1
ATOM 1868 O O . ASP A 1 234 ? 7.723 11.793 15.495 1.00 44.81 234 ASP A O 1
ATOM 1872 N N . ASP A 1 235 ? 6.408 13.290 16.514 1.00 49.62 235 ASP A N 1
ATOM 1873 C CA . ASP A 1 235 ? 5.157 12.517 16.374 1.00 49.62 235 ASP A CA 1
ATOM 1874 C C . ASP A 1 235 ? 4.580 12.568 14.942 1.00 49.62 235 ASP A C 1
ATOM 1876 O O . ASP A 1 235 ? 3.698 11.795 14.577 1.00 49.62 235 ASP A O 1
ATOM 1880 N N . ASN A 1 236 ? 5.144 13.418 14.075 1.00 53.47 236 ASN A N 1
ATOM 1881 C CA . ASN A 1 236 ? 4.789 13.511 12.651 1.00 53.47 236 ASN A CA 1
ATOM 1882 C C . ASN A 1 236 ? 5.183 12.271 11.825 1.00 53.47 236 ASN A C 1
ATOM 1884 O O . ASN A 1 236 ? 4.921 12.223 10.624 1.00 53.47 236 ASN A O 1
ATOM 1888 N N . GLN A 1 237 ? 5.846 11.286 12.435 1.00 68.25 237 GLN A N 1
ATOM 1889 C CA . GLN A 1 237 ? 6.331 10.089 11.752 1.00 68.25 237 GLN A CA 1
ATOM 1890 C C . GLN A 1 237 ? 5.386 8.892 11.894 1.00 68.25 237 GLN A C 1
ATOM 1892 O O . GLN A 1 237 ? 5.479 7.966 11.089 1.00 68.25 237 GLN A O 1
ATOM 1897 N N . TRP A 1 238 ? 4.480 8.885 12.879 1.00 74.19 238 TRP A N 1
ATOM 1898 C CA . TRP A 1 238 ? 3.651 7.721 13.199 1.00 74.19 238 TRP A CA 1
ATOM 1899 C C . TRP A 1 238 ? 2.158 7.991 13.018 1.00 74.19 238 TRP A C 1
ATOM 1901 O O . TRP A 1 238 ? 1.529 8.718 13.782 1.00 74.19 238 TRP A O 1
ATOM 1911 N N . GLU A 1 239 ? 1.546 7.311 12.053 1.00 77.81 239 GLU A N 1
ATOM 1912 C CA . GLU A 1 239 ? 0.097 7.319 11.877 1.00 77.81 239 GLU A CA 1
ATOM 1913 C C . GLU A 1 239 ? -0.542 6.231 12.733 1.00 77.81 239 GLU A C 1
ATOM 1915 O O . GLU A 1 239 ? -0.243 5.048 12.586 1.00 77.81 239 GLU A O 1
ATOM 1920 N N . THR A 1 240 ? -1.428 6.632 13.643 1.00 80.19 240 THR A N 1
ATOM 1921 C CA . THR A 1 240 ? -2.038 5.720 14.619 1.00 80.19 240 THR A CA 1
ATOM 1922 C C . THR A 1 240 ? -3.547 5.631 14.448 1.00 80.19 240 THR A C 1
ATOM 1924 O O . THR A 1 240 ? -4.239 6.660 14.453 1.00 80.19 240 THR A O 1
ATOM 1927 N N . ALA A 1 241 ? -4.050 4.400 14.371 1.00 81.25 241 ALA A N 1
ATOM 1928 C CA . ALA A 1 241 ? -5.463 4.057 14.340 1.00 81.25 241 ALA A CA 1
ATOM 1929 C C . ALA A 1 241 ? -5.823 3.115 15.496 1.00 81.25 241 ALA A C 1
ATOM 1931 O O . ALA A 1 241 ? -5.091 2.174 15.808 1.00 81.25 241 ALA A O 1
ATOM 1932 N N . THR A 1 242 ? -6.994 3.338 16.093 1.00 79.06 242 THR A N 1
ATOM 1933 C CA . THR A 1 242 ? -7.468 2.556 17.238 1.00 79.06 242 THR A CA 1
ATOM 1934 C C . THR A 1 242 ? -8.866 2.019 16.984 1.00 79.06 242 THR A C 1
ATOM 1936 O O . THR A 1 242 ? -9.766 2.767 16.598 1.00 79.06 242 THR A O 1
ATOM 1939 N N . LYS A 1 243 ? -9.072 0.723 17.234 1.00 78.62 243 LYS A N 1
ATOM 1940 C CA . LYS A 1 243 ? -10.388 0.081 17.163 1.00 78.62 243 LYS A CA 1
ATOM 1941 C C . LYS A 1 243 ? -10.568 -0.884 18.331 1.00 78.62 243 LYS A C 1
ATOM 1943 O O . LYS A 1 243 ? -9.975 -1.961 18.368 1.00 78.62 243 LYS A O 1
ATOM 1948 N N . GLY A 1 244 ? -11.411 -0.498 19.288 1.00 80.25 244 GLY A N 1
ATOM 1949 C CA . GLY A 1 244 ? -11.650 -1.279 20.503 1.00 80.25 244 GLY A CA 1
ATOM 1950 C C . GLY A 1 244 ? -10.369 -1.448 21.325 1.00 80.25 244 GLY A C 1
ATOM 1951 O O . GLY A 1 244 ? -9.823 -0.462 21.816 1.00 80.25 244 GLY A O 1
ATOM 1952 N N . LYS A 1 245 ? -9.901 -2.698 21.449 1.00 82.31 245 LYS A N 1
ATOM 1953 C CA . LYS A 1 245 ? -8.692 -3.100 22.198 1.00 82.31 245 LYS A CA 1
ATOM 1954 C C . LYS A 1 245 ? -7.455 -3.304 21.309 1.00 82.31 245 LYS A C 1
ATOM 1956 O O . LYS A 1 245 ? -6.493 -3.930 21.736 1.00 82.31 245 LYS A O 1
ATOM 1961 N N . CYS A 1 246 ? -7.497 -2.843 20.062 1.00 84.00 246 CYS A N 1
ATOM 1962 C CA . CYS A 1 246 ? -6.379 -2.947 19.132 1.00 84.00 246 CYS A CA 1
ATOM 1963 C C . CYS A 1 246 ? -5.947 -1.550 18.695 1.00 84.00 246 CYS A C 1
ATOM 1965 O O . CYS A 1 246 ? -6.778 -0.747 18.259 1.00 84.00 246 CYS A O 1
ATOM 1967 N N . VAL A 1 247 ? -4.647 -1.288 18.781 1.00 86.81 247 VAL A N 1
ATOM 1968 C CA . VAL A 1 247 ? -4.004 -0.093 18.231 1.00 86.81 247 VAL A CA 1
ATOM 1969 C C . VAL A 1 247 ? -3.032 -0.535 17.150 1.00 86.81 247 VAL A C 1
ATOM 1971 O O . VAL A 1 247 ? -2.280 -1.486 17.340 1.00 86.81 247 VAL A O 1
ATOM 1974 N N . VAL A 1 248 ? -3.070 0.148 16.012 1.00 86.38 248 VAL A N 1
ATOM 1975 C CA . VAL A 1 248 ? -2.122 -0.039 14.915 1.00 86.38 248 VAL A CA 1
ATOM 1976 C C . VAL A 1 248 ? -1.423 1.289 14.674 1.00 86.38 248 VAL A C 1
ATOM 1978 O O . VAL A 1 248 ? -2.085 2.311 14.496 1.00 86.38 248 VAL A O 1
ATOM 1981 N N . MET A 1 249 ? -0.096 1.268 14.678 1.00 83.56 249 MET A N 1
ATOM 1982 C CA . MET A 1 249 ? 0.757 2.426 14.425 1.00 83.56 249 MET A CA 1
ATOM 1983 C C . MET A 1 249 ? 1.614 2.147 13.199 1.00 83.56 249 MET A C 1
ATOM 1985 O O . MET A 1 249 ? 2.153 1.053 13.057 1.00 83.56 249 MET A O 1
ATOM 1989 N N . ILE A 1 250 ? 1.747 3.126 12.314 1.00 81.25 250 ILE A N 1
ATOM 1990 C CA . ILE A 1 250 ? 2.461 2.989 11.048 1.00 81.25 250 ILE A CA 1
ATOM 1991 C C . ILE A 1 250 ? 3.524 4.068 10.960 1.00 81.25 250 ILE A C 1
ATOM 1993 O O . ILE A 1 250 ? 3.213 5.252 11.051 1.00 81.25 250 ILE A O 1
ATOM 1997 N N . ASN A 1 251 ? 4.766 3.663 10.728 1.00 78.50 251 ASN A N 1
ATOM 1998 C CA . ASN A 1 251 ? 5.859 4.586 10.496 1.00 78.50 251 ASN A CA 1
ATOM 1999 C C . ASN A 1 251 ? 5.862 5.058 9.035 1.00 78.50 251 ASN A C 1
ATOM 2001 O O . ASN A 1 251 ? 6.135 4.285 8.110 1.00 78.50 251 ASN A O 1
ATOM 2005 N N . THR A 1 252 ? 5.580 6.344 8.863 1.00 71.50 252 THR A N 1
ATOM 2006 C CA . THR A 1 252 ? 5.535 7.080 7.596 1.00 71.50 252 THR A CA 1
ATOM 2007 C C . THR A 1 252 ? 6.790 7.921 7.343 1.00 71.50 252 THR A C 1
ATOM 2009 O O . THR A 1 252 ? 6.865 8.599 6.320 1.00 71.50 252 THR A O 1
ATOM 2012 N N . SER A 1 253 ? 7.791 7.869 8.235 1.00 69.75 253 SER A N 1
ATOM 2013 C CA . SER A 1 253 ? 9.069 8.561 8.032 1.00 69.75 253 SER A CA 1
ATOM 2014 C C . SER A 1 253 ? 9.756 8.125 6.736 1.00 69.75 253 SER A C 1
ATOM 2016 O O . SER A 1 253 ? 9.774 6.946 6.367 1.00 69.75 253 SER A O 1
ATOM 2018 N N . GLU A 1 254 ? 10.363 9.092 6.052 1.00 62.16 254 GLU A N 1
ATOM 2019 C CA . GLU A 1 254 ? 11.276 8.810 4.951 1.00 62.16 254 GLU A CA 1
ATOM 2020 C C . GLU A 1 254 ? 12.599 8.273 5.516 1.00 62.16 254 GLU A C 1
ATOM 2022 O O . GLU A 1 254 ? 13.213 8.883 6.389 1.00 62.16 254 GLU A O 1
ATOM 2027 N N . ASP A 1 255 ? 13.050 7.122 5.015 1.00 64.19 255 ASP A N 1
ATOM 2028 C CA . ASP A 1 255 ? 14.306 6.493 5.430 1.00 64.19 255 ASP A CA 1
ATOM 2029 C C . ASP A 1 255 ? 15.212 6.289 4.209 1.00 64.19 255 ASP A C 1
ATOM 2031 O O . ASP A 1 255 ? 14.808 5.726 3.181 1.00 64.19 255 ASP A O 1
ATOM 2035 N N . GLU A 1 256 ? 16.460 6.749 4.322 1.00 62.44 256 GLU A N 1
ATOM 2036 C CA . GLU A 1 256 ? 17.472 6.643 3.269 1.00 62.44 256 GLU A CA 1
ATOM 2037 C C . GLU A 1 256 ? 17.720 5.189 2.838 1.00 62.44 256 GLU A C 1
ATOM 2039 O O . GLU A 1 256 ? 17.990 4.942 1.662 1.00 62.44 256 GLU A O 1
ATOM 2044 N N . ASN A 1 257 ? 17.543 4.209 3.730 1.00 64.81 257 ASN A N 1
ATOM 2045 C CA . ASN A 1 257 ? 17.670 2.788 3.402 1.00 64.81 257 ASN A CA 1
ATOM 2046 C C . ASN A 1 257 ? 16.528 2.292 2.508 1.00 64.81 257 ASN A C 1
ATOM 2048 O O . ASN A 1 257 ? 16.742 1.461 1.626 1.00 64.81 257 ASN A O 1
ATOM 2052 N N . ILE A 1 258 ? 15.312 2.815 2.690 1.00 63.66 258 ILE A N 1
ATOM 2053 C CA . ILE A 1 258 ? 14.144 2.472 1.861 1.00 63.66 258 ILE A CA 1
ATOM 2054 C C . ILE A 1 258 ? 14.330 3.038 0.457 1.00 63.66 258 ILE A C 1
ATOM 2056 O O . ILE A 1 258 ? 14.100 2.352 -0.545 1.00 63.66 258 ILE A O 1
ATOM 2060 N N . LEU A 1 259 ? 14.842 4.267 0.381 1.00 65.00 259 LEU A N 1
ATOM 2061 C CA . LEU A 1 259 ? 15.261 4.881 -0.873 1.00 65.00 259 LEU A CA 1
ATOM 2062 C C . LEU A 1 259 ? 16.388 4.075 -1.536 1.00 65.00 259 LEU A C 1
ATOM 2064 O O . LEU A 1 259 ? 16.310 3.805 -2.737 1.00 65.00 259 LEU A O 1
ATOM 2068 N N . ALA A 1 260 ? 17.387 3.630 -0.771 1.00 66.06 260 ALA A N 1
ATOM 2069 C CA . ALA A 1 260 ? 18.487 2.806 -1.262 1.00 66.06 260 ALA A CA 1
ATOM 2070 C C . ALA A 1 260 ? 18.016 1.435 -1.774 1.00 66.06 260 ALA A C 1
ATOM 2072 O O . ALA A 1 260 ? 18.475 0.997 -2.825 1.00 66.06 260 ALA A O 1
ATOM 2073 N N . MET A 1 261 ? 17.068 0.769 -1.108 1.00 64.56 261 MET A N 1
ATOM 2074 C CA . MET A 1 261 ? 16.472 -0.479 -1.605 1.00 64.56 261 MET A CA 1
ATOM 2075 C C . MET A 1 261 ? 15.718 -0.273 -2.923 1.00 64.56 261 MET A C 1
ATOM 2077 O O . MET A 1 261 ? 15.820 -1.101 -3.832 1.00 64.56 261 MET A O 1
ATOM 2081 N N . GLY A 1 262 ? 14.988 0.840 -3.052 1.00 65.38 262 GLY A N 1
ATOM 2082 C CA . GLY A 1 262 ? 14.334 1.220 -4.303 1.00 65.38 262 GLY A CA 1
ATOM 2083 C C . GLY A 1 262 ? 15.333 1.413 -5.448 1.00 65.38 262 GLY A C 1
ATOM 2084 O O . GLY A 1 262 ? 15.113 0.908 -6.548 1.00 65.38 262 GLY A O 1
ATOM 2085 N N . LEU A 1 263 ? 16.462 2.072 -5.174 1.00 72.00 263 LEU A N 1
ATOM 2086 C CA . LEU A 1 263 ? 17.546 2.262 -6.143 1.00 72.00 263 LEU A CA 1
ATOM 2087 C C . LEU A 1 263 ? 18.211 0.934 -6.538 1.00 72.00 263 LEU A C 1
ATOM 2089 O O . LEU A 1 263 ? 18.421 0.694 -7.726 1.00 72.00 263 LEU A O 1
ATOM 2093 N N . SER A 1 264 ? 18.453 0.029 -5.586 1.00 70.12 264 SER A N 1
ATOM 2094 C CA . SER A 1 264 ? 19.001 -1.308 -5.858 1.00 70.12 264 SER A CA 1
ATOM 2095 C C . SER A 1 264 ? 18.092 -2.138 -6.768 1.00 70.12 264 SER A C 1
ATOM 2097 O O . SER A 1 264 ? 18.569 -2.784 -7.704 1.00 70.12 264 SER A O 1
ATOM 2099 N N . ARG A 1 265 ? 16.770 -2.089 -6.542 1.00 68.69 265 ARG A N 1
ATOM 2100 C CA . ARG A 1 265 ? 15.780 -2.733 -7.425 1.00 68.69 265 ARG A CA 1
ATOM 2101 C C . ARG A 1 265 ? 15.802 -2.132 -8.828 1.00 68.69 265 ARG A C 1
ATOM 2103 O O . ARG A 1 265 ? 15.704 -2.872 -9.805 1.00 68.69 265 ARG A O 1
ATOM 2110 N N . GLU A 1 266 ? 15.966 -0.817 -8.940 1.00 73.25 266 GLU A N 1
ATOM 2111 C CA . GLU A 1 266 ? 16.075 -0.155 -10.239 1.00 73.25 266 GLU A CA 1
ATOM 2112 C C . GLU A 1 266 ? 17.321 -0.631 -10.998 1.00 73.25 266 GLU A C 1
ATOM 2114 O O . GLU A 1 266 ? 17.206 -1.030 -12.156 1.00 73.25 266 GLU A O 1
ATOM 2119 N N . VAL A 1 267 ? 18.486 -0.712 -10.343 1.00 80.56 267 VAL A N 1
ATOM 2120 C CA . VAL A 1 267 ? 19.708 -1.269 -10.957 1.00 80.56 267 VAL A CA 1
ATOM 2121 C C . VAL A 1 267 ? 19.493 -2.718 -11.409 1.00 80.56 267 VAL A C 1
ATOM 2123 O O . VAL A 1 267 ? 19.822 -3.057 -12.548 1.00 80.56 267 VAL A O 1
ATOM 2126 N N . ALA A 1 268 ? 18.893 -3.567 -10.567 1.00 78.12 268 ALA A N 1
ATOM 2127 C CA . ALA A 1 268 ? 18.590 -4.956 -10.919 1.00 78.12 268 ALA A CA 1
ATOM 2128 C C . ALA A 1 268 ? 17.699 -5.052 -12.172 1.00 78.12 268 ALA A C 1
ATOM 2130 O O . ALA A 1 268 ? 17.992 -5.812 -13.100 1.00 78.12 268 ALA A O 1
ATOM 2131 N N . ASN A 1 269 ? 16.660 -4.215 -12.255 1.00 76.69 269 ASN A N 1
ATOM 2132 C CA . ASN A 1 269 ? 15.787 -4.131 -13.425 1.00 76.69 269 ASN A CA 1
ATOM 2133 C C . ASN A 1 269 ? 16.553 -3.707 -14.686 1.00 76.69 269 ASN A C 1
ATOM 2135 O O . ASN A 1 269 ? 16.319 -4.259 -15.767 1.00 76.69 269 ASN A O 1
ATOM 2139 N N . ARG A 1 270 ? 17.486 -2.749 -14.577 1.00 82.62 270 ARG A N 1
ATOM 2140 C CA . ARG A 1 270 ? 18.339 -2.335 -15.705 1.00 82.62 270 ARG A CA 1
ATOM 2141 C C . ARG A 1 270 ? 19.234 -3.468 -16.184 1.00 82.62 270 ARG A C 1
ATOM 2143 O O . ARG A 1 270 ? 19.313 -3.691 -17.389 1.00 82.62 270 ARG A O 1
ATOM 2150 N N . ILE A 1 271 ? 19.812 -4.239 -15.269 1.00 84.50 271 ILE A N 1
ATOM 2151 C CA . ILE A 1 271 ? 20.624 -5.417 -15.596 1.00 84.50 271 ILE A CA 1
ATOM 2152 C C . ILE A 1 271 ? 19.794 -6.473 -16.331 1.00 84.50 271 ILE A C 1
ATOM 2154 O O . ILE A 1 271 ? 20.210 -6.965 -17.379 1.00 84.50 271 ILE A O 1
ATOM 2158 N N . GLN A 1 272 ? 18.589 -6.782 -15.853 1.00 79.62 272 GLN A N 1
ATOM 2159 C CA . GLN A 1 272 ? 17.705 -7.736 -16.530 1.00 79.62 272 GLN A CA 1
ATOM 2160 C C . GLN A 1 272 ? 17.282 -7.244 -17.924 1.00 79.62 272 GLN A C 1
ATOM 2162 O O . GLN A 1 272 ? 17.298 -8.015 -18.889 1.00 79.62 272 GLN A O 1
ATOM 2167 N N . LYS A 1 273 ? 16.957 -5.951 -18.074 1.00 83.00 273 LYS A N 1
ATOM 2168 C CA . LYS A 1 273 ? 16.687 -5.335 -19.388 1.00 83.00 273 LYS A CA 1
ATOM 2169 C C . LYS A 1 273 ? 17.913 -5.423 -20.304 1.00 83.00 273 LYS A C 1
ATOM 2171 O O . LYS A 1 273 ? 17.765 -5.711 -21.493 1.00 83.00 273 LYS A O 1
ATOM 2176 N N . LEU A 1 274 ? 19.112 -5.232 -19.759 1.00 87.12 274 LEU A N 1
ATOM 2177 C CA . LEU A 1 274 ? 20.366 -5.329 -20.496 1.00 87.12 274 LEU A CA 1
ATOM 2178 C C . LEU A 1 274 ? 20.643 -6.762 -20.968 1.00 87.12 274 LEU A C 1
ATOM 2180 O O . LEU A 1 274 ? 21.016 -6.948 -22.125 1.00 87.12 274 LEU A O 1
ATOM 2184 N N . ARG A 1 275 ? 20.367 -7.782 -20.141 1.00 86.25 275 ARG A N 1
ATOM 2185 C CA . ARG A 1 275 ? 20.434 -9.200 -20.547 1.00 86.25 275 ARG A CA 1
ATOM 2186 C C . ARG A 1 275 ? 19.507 -9.508 -21.718 1.00 86.25 275 ARG A C 1
ATOM 2188 O O . ARG A 1 275 ? 19.936 -10.139 -22.684 1.00 86.25 275 ARG A O 1
ATOM 2195 N N . LYS A 1 276 ? 18.266 -9.009 -21.667 1.00 84.44 276 LYS A N 1
ATOM 2196 C CA . LYS A 1 276 ? 17.299 -9.140 -22.771 1.00 84.44 276 LYS A CA 1
ATOM 2197 C C . LYS A 1 276 ? 17.816 -8.465 -24.046 1.00 84.44 276 LYS A C 1
ATOM 2199 O O . LYS A 1 276 ? 17.752 -9.060 -25.119 1.00 84.44 276 LYS A O 1
ATOM 2204 N N . LYS A 1 277 ? 18.392 -7.260 -23.936 1.00 85.94 277 LYS A N 1
ATOM 2205 C CA . LYS A 1 277 ? 19.021 -6.540 -25.063 1.00 85.94 277 LYS A CA 1
ATOM 2206 C C . LYS A 1 277 ? 20.203 -7.320 -25.655 1.00 85.94 277 LYS A C 1
ATOM 2208 O O . LYS A 1 277 ? 20.327 -7.389 -26.874 1.00 85.94 277 LYS A O 1
ATOM 2213 N N . GLY A 1 278 ? 21.010 -7.953 -24.805 1.00 85.50 278 GLY A N 1
ATOM 2214 C CA . GLY A 1 278 ? 22.107 -8.847 -25.189 1.00 85.50 278 GLY A CA 1
ATOM 2215 C C . GLY A 1 278 ? 21.668 -10.231 -25.682 1.00 85.50 278 GLY A C 1
ATOM 2216 O O . GLY A 1 278 ? 22.529 -11.059 -25.972 1.00 85.50 278 GLY A O 1
ATOM 2217 N N . LYS A 1 279 ? 20.353 -10.494 -25.782 1.00 87.00 279 LYS A N 1
ATOM 2218 C CA . LYS A 1 279 ? 19.757 -11.774 -26.206 1.00 87.00 279 LYS A CA 1
ATOM 2219 C C . LYS A 1 279 ? 20.260 -12.983 -25.402 1.00 87.00 279 LYS A C 1
ATOM 2221 O O . LYS A 1 279 ? 20.425 -14.067 -25.958 1.00 87.00 279 LYS A O 1
ATOM 2226 N N . LEU A 1 280 ? 20.512 -12.790 -24.108 1.00 82.81 280 LEU A N 1
ATOM 2227 C CA . LEU A 1 280 ? 20.892 -1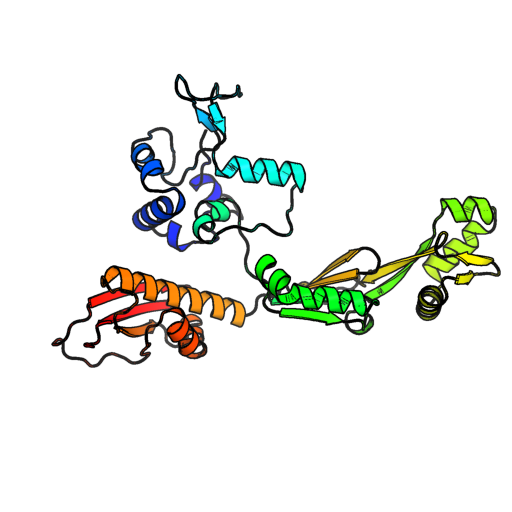3.872 -23.202 1.00 82.81 280 LEU A CA 1
ATOM 2228 C C . LEU A 1 280 ? 19.663 -14.638 -22.714 1.00 82.81 280 LEU A C 1
ATOM 2230 O O . LEU A 1 280 ? 18.646 -14.036 -22.362 1.00 82.81 280 LEU A O 1
ATOM 2234 N N . LEU A 1 281 ? 19.794 -15.958 -22.634 1.00 79.94 281 LEU A N 1
ATOM 2235 C CA . LEU A 1 281 ? 18.861 -16.836 -21.938 1.00 79.94 281 LEU A CA 1
ATOM 2236 C C . LEU A 1 281 ? 19.135 -16.813 -20.425 1.00 79.94 281 LEU A C 1
ATOM 2238 O O . LEU A 1 281 ? 20.178 -16.343 -19.962 1.00 79.94 281 LEU A O 1
ATOM 2242 N N . GLU A 1 282 ? 18.202 -17.333 -19.629 1.00 72.25 282 GLU A N 1
ATOM 2243 C CA . GLU A 1 282 ? 18.357 -17.410 -18.166 1.00 72.25 282 GLU A CA 1
ATOM 2244 C C . GLU A 1 282 ? 19.543 -18.290 -17.749 1.00 72.25 282 GLU A C 1
ATOM 2246 O O . GLU A 1 282 ? 20.221 -17.998 -16.770 1.00 72.25 282 GLU A O 1
ATOM 2251 N N . THR A 1 283 ? 19.851 -19.320 -18.537 1.00 79.62 283 THR A N 1
ATOM 2252 C CA . THR A 1 283 ? 20.976 -20.234 -18.302 1.00 79.62 283 THR A CA 1
ATOM 2253 C C . THR A 1 283 ? 22.328 -19.674 -18.740 1.00 79.62 283 THR A C 1
ATOM 2255 O O . THR A 1 283 ? 23.360 -20.264 -18.426 1.00 79.62 283 THR A O 1
ATOM 2258 N N . ASP A 1 284 ? 22.351 -18.578 -19.506 1.00 82.19 284 ASP A N 1
ATOM 2259 C CA . ASP A 1 284 ? 23.601 -18.017 -20.011 1.00 82.19 284 ASP A CA 1
ATOM 2260 C C . ASP A 1 284 ? 24.368 -17.296 -18.898 1.00 82.19 284 ASP A C 1
ATOM 2262 O O . ASP A 1 284 ? 23.856 -16.379 -18.242 1.00 82.19 284 ASP A O 1
ATOM 2266 N N . LYS A 1 285 ? 25.641 -17.661 -18.731 1.00 86.25 285 LYS A N 1
ATOM 2267 C CA . LYS A 1 285 ? 26.551 -16.955 -17.830 1.00 86.25 285 LYS A CA 1
ATOM 2268 C C . LYS A 1 285 ? 26.942 -15.610 -18.436 1.00 86.25 285 LYS A C 1
ATOM 2270 O O . LYS A 1 285 ? 27.317 -15.511 -19.606 1.00 86.25 285 LYS A O 1
ATOM 2275 N N . ALA A 1 286 ? 26.877 -14.565 -17.624 1.00 88.75 286 ALA A N 1
ATOM 2276 C CA . ALA A 1 286 ? 27.255 -13.221 -18.026 1.00 88.75 286 ALA A CA 1
ATOM 2277 C C . ALA A 1 286 ? 27.822 -12.440 -16.846 1.00 88.75 286 ALA A C 1
ATOM 2279 O O . ALA A 1 286 ? 27.643 -12.830 -15.698 1.00 88.75 286 ALA A O 1
ATOM 2280 N N . LEU A 1 287 ? 28.499 -11.343 -17.150 1.00 89.25 287 LEU A N 1
ATOM 2281 C CA . LEU A 1 287 ? 29.111 -10.437 -16.191 1.00 89.25 287 LEU A CA 1
ATOM 2282 C C . LEU A 1 287 ? 28.691 -9.013 -16.541 1.00 89.25 287 LEU A C 1
ATOM 2284 O O . LEU A 1 287 ? 28.753 -8.634 -17.712 1.00 89.25 287 LEU A O 1
ATOM 2288 N N . VAL A 1 288 ? 28.282 -8.222 -15.552 1.00 90.62 288 VAL A N 1
ATOM 2289 C CA . VAL A 1 288 ? 27.953 -6.807 -15.761 1.00 90.62 288 VAL A CA 1
ATOM 2290 C C . VAL A 1 288 ? 28.962 -5.919 -15.062 1.00 90.62 288 VAL A C 1
ATOM 2292 O O . VAL A 1 288 ? 29.172 -6.025 -13.859 1.00 90.62 288 VAL A O 1
ATOM 2295 N N . TYR A 1 289 ? 29.550 -5.002 -15.818 1.00 89.56 289 TYR A N 1
ATOM 2296 C CA . TYR A 1 289 ? 30.286 -3.870 -15.279 1.00 89.56 289 TYR A CA 1
ATOM 2297 C C . TYR A 1 289 ? 29.312 -2.730 -15.017 1.00 89.56 289 TYR A C 1
ATOM 2299 O O . TYR A 1 289 ? 28.498 -2.414 -15.884 1.00 89.56 289 TYR A O 1
ATOM 2307 N N . CYS A 1 290 ? 29.385 -2.146 -13.828 1.00 89.38 290 CYS A N 1
ATOM 2308 C CA . CYS A 1 290 ? 28.459 -1.134 -13.352 1.00 89.38 290 CYS A CA 1
ATOM 2309 C C . CYS A 1 290 ? 29.226 0.092 -12.855 1.00 89.38 290 CYS A C 1
ATOM 2311 O O . CYS A 1 290 ? 30.068 -0.017 -11.962 1.00 89.38 290 CYS A O 1
ATOM 2313 N N . PHE A 1 291 ? 28.910 1.256 -13.419 1.00 87.88 291 PHE A N 1
ATOM 2314 C CA . PHE A 1 291 ? 29.547 2.532 -13.114 1.00 87.88 291 PHE A CA 1
ATOM 2315 C C . PHE A 1 291 ? 28.512 3.553 -12.701 1.00 87.88 291 PHE A C 1
ATOM 2317 O O . PHE A 1 291 ? 27.492 3.705 -13.368 1.00 87.88 291 PHE A O 1
ATOM 2324 N N . VAL A 1 292 ? 28.792 4.277 -11.620 1.00 88.81 292 VAL A N 1
ATOM 2325 C CA . VAL A 1 292 ? 27.930 5.363 -11.162 1.00 88.81 292 VAL A CA 1
ATOM 2326 C C . VAL A 1 292 ? 28.723 6.659 -11.066 1.00 88.81 292 VAL A C 1
ATOM 2328 O O . VAL A 1 292 ? 29.785 6.706 -10.439 1.00 88.81 292 VAL A O 1
ATOM 2331 N N . THR A 1 293 ? 28.199 7.725 -11.669 1.00 87.19 293 THR A N 1
ATOM 2332 C CA . THR A 1 293 ? 28.762 9.078 -11.585 1.00 87.19 293 THR A CA 1
ATOM 2333 C C . THR A 1 293 ? 27.698 10.061 -11.084 1.00 87.19 293 THR A C 1
ATOM 2335 O O . THR A 1 293 ? 26.632 10.144 -11.691 1.00 87.19 293 THR A O 1
ATOM 2338 N N . PRO A 1 294 ? 27.954 10.830 -10.009 1.00 85.69 294 PRO A N 1
ATOM 2339 C CA . PRO A 1 294 ? 29.192 10.881 -9.227 1.00 85.69 294 PRO A CA 1
ATOM 2340 C C . PRO A 1 294 ? 29.299 9.732 -8.194 1.00 85.69 294 PRO A C 1
ATOM 2342 O O . PRO A 1 294 ? 28.291 9.144 -7.787 1.00 85.69 294 PRO A O 1
ATOM 2345 N N . LYS A 1 295 ? 30.535 9.384 -7.792 1.00 83.56 295 LYS A N 1
ATOM 2346 C CA . LYS A 1 295 ? 30.848 8.210 -6.937 1.00 83.56 295 LYS A CA 1
ATOM 2347 C C . LYS A 1 295 ? 30.338 8.338 -5.491 1.00 83.56 295 LYS A C 1
ATOM 2349 O O . LYS A 1 295 ? 30.271 7.345 -4.778 1.00 83.56 295 LYS A O 1
ATOM 2354 N N . ASP A 1 296 ? 29.979 9.541 -5.064 1.00 85.06 296 ASP A N 1
ATOM 2355 C CA . ASP A 1 296 ? 29.431 9.878 -3.745 1.00 85.06 296 ASP A CA 1
ATOM 2356 C C . ASP A 1 296 ? 27.892 9.940 -3.714 1.00 85.06 296 ASP A C 1
ATOM 2358 O O . ASP A 1 296 ? 27.302 10.143 -2.649 1.00 85.06 296 ASP A O 1
ATOM 2362 N N . SER A 1 297 ? 27.236 9.733 -4.861 1.00 86.06 297 SER A N 1
ATOM 2363 C CA . SER A 1 297 ? 25.776 9.742 -4.971 1.00 86.06 297 SER A CA 1
ATOM 2364 C C . SER A 1 297 ? 25.102 8.656 -4.123 1.00 86.06 297 SER A C 1
ATOM 2366 O O . SER A 1 297 ? 25.672 7.598 -3.844 1.00 86.06 297 SER A O 1
ATOM 2368 N N . LEU A 1 298 ? 23.832 8.885 -3.766 1.00 80.50 298 LEU A N 1
ATOM 2369 C CA . LEU A 1 298 ? 23.005 7.901 -3.055 1.00 80.50 298 LEU A CA 1
ATOM 2370 C C . LEU A 1 298 ? 22.910 6.572 -3.826 1.00 80.50 298 LEU A C 1
ATOM 2372 O O . LEU A 1 298 ? 22.912 5.507 -3.219 1.00 80.50 298 LEU A O 1
ATOM 2376 N N . LEU A 1 299 ? 22.888 6.634 -5.163 1.00 83.44 299 LEU A N 1
ATOM 2377 C CA . LEU A 1 299 ? 22.900 5.461 -6.036 1.00 83.44 299 LEU A CA 1
ATOM 2378 C C . LEU A 1 299 ? 24.214 4.677 -5.937 1.00 83.44 299 LEU A C 1
ATOM 2380 O O . LEU A 1 299 ? 24.175 3.454 -5.849 1.00 83.44 299 LEU A O 1
ATOM 2384 N N . ALA A 1 300 ? 25.363 5.360 -5.921 1.00 85.75 300 ALA A N 1
ATOM 2385 C CA . ALA A 1 300 ? 26.665 4.709 -5.788 1.00 85.75 300 ALA A CA 1
ATOM 2386 C C . ALA A 1 300 ? 26.817 4.018 -4.422 1.00 85.75 300 ALA A C 1
ATOM 2388 O O . ALA A 1 300 ? 27.293 2.885 -4.355 1.00 85.75 300 ALA A O 1
ATOM 2389 N N . LYS A 1 301 ? 26.361 4.670 -3.343 1.00 84.19 301 LYS A N 1
ATOM 2390 C CA . LYS A 1 301 ? 26.317 4.080 -1.993 1.00 84.19 301 LYS A CA 1
ATOM 2391 C C . LYS A 1 301 ? 25.394 2.859 -1.948 1.00 84.19 301 LYS A C 1
ATOM 2393 O O . LYS A 1 301 ? 25.846 1.764 -1.640 1.00 84.19 301 LYS A O 1
ATOM 2398 N N . SER A 1 302 ? 24.143 3.026 -2.384 1.00 82.69 302 SER A N 1
ATOM 2399 C CA . SER A 1 302 ? 23.133 1.960 -2.472 1.00 82.69 302 SER A CA 1
ATOM 2400 C C . SER A 1 302 ? 23.638 0.733 -3.239 1.00 82.69 302 SER A C 1
ATOM 2402 O O . SER A 1 302 ? 23.469 -0.395 -2.771 1.00 82.69 302 SER A O 1
ATOM 2404 N N . LEU A 1 303 ? 24.298 0.949 -4.380 1.00 84.69 303 LEU A N 1
ATOM 2405 C CA . LEU A 1 303 ? 24.888 -0.105 -5.196 1.00 84.69 303 LEU A CA 1
ATOM 2406 C C . LEU A 1 303 ? 26.003 -0.851 -4.453 1.00 84.69 303 LEU A C 1
ATOM 2408 O O . LEU A 1 303 ? 25.989 -2.079 -4.435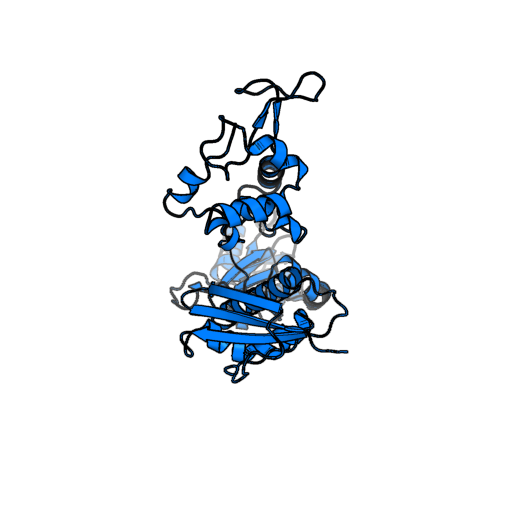 1.00 84.69 303 LEU A O 1
ATOM 2412 N N . ASN A 1 304 ? 26.941 -0.131 -3.830 1.00 85.06 304 ASN A N 1
ATOM 2413 C CA . ASN A 1 304 ? 28.029 -0.734 -3.052 1.00 85.06 304 ASN A CA 1
ATOM 2414 C C . ASN A 1 304 ? 27.507 -1.544 -1.859 1.00 85.06 304 ASN A C 1
ATOM 2416 O O . ASN A 1 304 ? 28.026 -2.622 -1.579 1.00 85.06 304 ASN A O 1
ATOM 2420 N N . ASP A 1 305 ? 26.460 -1.063 -1.193 1.00 82.62 305 ASP A N 1
ATOM 2421 C CA . ASP A 1 305 ? 25.905 -1.724 -0.011 1.00 82.62 305 ASP A CA 1
ATOM 2422 C C . ASP A 1 305 ? 25.079 -2.971 -0.378 1.00 82.62 305 ASP A C 1
ATOM 2424 O O . ASP A 1 305 ? 25.015 -3.930 0.390 1.00 82.62 305 ASP A O 1
ATOM 2428 N N . ASN A 1 306 ? 24.473 -2.997 -1.574 1.00 81.50 306 ASN A N 1
ATOM 2429 C CA . ASN A 1 306 ? 23.506 -4.026 -1.973 1.00 81.50 306 ASN A CA 1
ATOM 2430 C C . ASN A 1 306 ? 23.913 -4.879 -3.185 1.00 81.50 306 ASN A C 1
ATOM 2432 O O . ASN A 1 306 ? 23.094 -5.680 -3.646 1.00 81.50 306 ASN A O 1
ATOM 2436 N N . TYR A 1 307 ? 25.134 -4.758 -3.719 1.00 85.44 307 TYR A N 1
ATOM 2437 C CA . TYR A 1 307 ? 25.502 -5.434 -4.974 1.00 85.44 307 TYR A CA 1
ATOM 2438 C C . TYR A 1 307 ? 25.272 -6.951 -4.933 1.00 85.44 307 TYR A C 1
ATOM 2440 O O . TYR A 1 307 ? 24.758 -7.499 -5.899 1.00 85.44 307 TYR A O 1
ATOM 2448 N N . LYS A 1 308 ? 25.535 -7.623 -3.802 1.00 84.06 308 LYS A N 1
ATOM 2449 C CA . LYS A 1 308 ? 25.288 -9.071 -3.645 1.00 84.06 308 LYS A CA 1
ATOM 2450 C C . LYS A 1 308 ? 23.814 -9.446 -3.820 1.00 84.06 308 LYS A C 1
ATOM 2452 O O . LYS A 1 308 ? 23.498 -10.457 -4.441 1.00 84.06 308 LYS A O 1
ATOM 2457 N N . ASN A 1 309 ? 22.902 -8.616 -3.310 1.00 78.00 309 ASN A N 1
ATOM 2458 C CA . ASN A 1 309 ? 21.459 -8.822 -3.468 1.00 78.00 309 ASN A CA 1
ATOM 2459 C C . ASN A 1 309 ? 21.043 -8.623 -4.934 1.00 78.00 309 ASN A C 1
ATOM 2461 O O . ASN A 1 309 ? 20.181 -9.335 -5.458 1.00 78.00 309 ASN A O 1
ATOM 2465 N N . ILE A 1 310 ? 21.682 -7.674 -5.623 1.00 81.62 310 ILE A N 1
ATOM 2466 C CA . ILE A 1 310 ? 21.484 -7.446 -7.057 1.00 81.62 310 ILE A CA 1
ATOM 2467 C C . ILE A 1 310 ? 22.018 -8.643 -7.862 1.00 81.62 310 ILE A C 1
ATOM 2469 O O . ILE A 1 310 ? 21.323 -9.132 -8.749 1.00 81.62 310 ILE A O 1
ATOM 2473 N N . GLU A 1 311 ? 23.188 -9.189 -7.526 1.00 86.75 311 GLU A N 1
ATOM 2474 C CA . GLU A 1 311 ? 23.734 -10.395 -8.168 1.00 86.75 311 GLU A CA 1
ATOM 2475 C C . GLU A 1 311 ? 22.793 -11.589 -8.014 1.00 86.75 311 GLU A C 1
ATOM 2477 O O . GLU A 1 311 ? 22.475 -12.264 -8.993 1.00 86.75 311 GLU A O 1
ATOM 2482 N N . GLN A 1 312 ? 22.301 -11.817 -6.796 1.00 80.56 312 GLN A N 1
ATOM 2483 C CA . GLN A 1 312 ? 21.403 -12.925 -6.497 1.00 80.56 312 GLN A CA 1
ATOM 2484 C C . GLN A 1 312 ? 20.060 -12.791 -7.229 1.00 80.56 312 GLN A C 1
ATOM 2486 O O . GLN A 1 312 ? 19.579 -13.762 -7.807 1.00 80.56 312 GLN A O 1
ATOM 2491 N N . SER A 1 313 ? 19.466 -11.594 -7.243 1.00 75.62 313 SER A N 1
ATOM 2492 C CA . SER A 1 313 ? 18.171 -11.345 -7.900 1.00 75.62 313 SER A CA 1
ATOM 2493 C C . SER A 1 313 ? 18.245 -11.341 -9.429 1.00 75.62 313 SER A C 1
ATOM 2495 O O . SER A 1 313 ? 17.268 -11.662 -10.103 1.00 75.62 313 SER A O 1
ATOM 2497 N N . THR A 1 314 ? 19.394 -10.979 -9.999 1.00 80.25 314 THR A N 1
ATOM 2498 C CA . THR A 1 314 ? 19.599 -10.949 -11.456 1.00 80.25 314 THR A CA 1
ATOM 2499 C C . THR A 1 314 ? 20.261 -12.214 -11.998 1.00 80.25 314 THR A C 1
ATOM 2501 O O . THR A 1 314 ? 20.364 -12.364 -13.218 1.00 80.25 314 THR A O 1
ATOM 2504 N N . GLY A 1 315 ? 20.765 -13.092 -11.124 1.00 82.38 315 GLY A N 1
ATOM 2505 C CA . GLY A 1 315 ? 21.592 -14.242 -11.498 1.00 82.38 315 GLY A CA 1
ATOM 2506 C C . GLY A 1 315 ? 22.872 -13.849 -12.245 1.00 82.38 315 GLY A C 1
ATOM 2507 O O . GLY A 1 315 ? 23.401 -14.641 -13.023 1.00 82.38 315 GLY A O 1
ATOM 2508 N N . THR A 1 316 ? 23.333 -12.605 -12.089 1.00 86.12 316 THR A N 1
ATOM 2509 C CA . THR A 1 316 ? 24.406 -12.021 -12.902 1.00 86.12 316 THR A CA 1
ATOM 2510 C C . THR A 1 316 ? 25.427 -11.350 -12.000 1.00 86.12 316 THR A C 1
ATOM 2512 O O . THR A 1 316 ? 25.070 -10.372 -11.357 1.00 86.12 316 THR A O 1
ATOM 2515 N N . PRO A 1 317 ? 26.680 -11.829 -11.954 1.00 89.31 317 PRO A N 1
ATOM 2516 C CA . PRO A 1 317 ? 27.752 -11.163 -11.226 1.00 89.31 317 PRO A CA 1
ATOM 2517 C C . PRO A 1 317 ? 27.965 -9.702 -11.658 1.00 89.31 317 PRO A C 1
ATOM 2519 O O . PRO A 1 317 ? 27.897 -9.385 -12.853 1.00 89.31 317 PRO A O 1
ATOM 2522 N N . LEU A 1 318 ? 28.258 -8.830 -10.689 1.00 89.50 318 LEU A N 1
ATOM 2523 C CA . LEU A 1 318 ? 28.529 -7.405 -10.883 1.00 89.50 318 LEU A CA 1
ATOM 2524 C C . LEU A 1 318 ? 30.006 -7.088 -10.613 1.00 89.50 318 LEU A C 1
ATOM 2526 O O . LEU A 1 318 ? 30.592 -7.530 -9.629 1.00 89.50 318 LEU A O 1
ATOM 2530 N N . LYS A 1 319 ? 30.596 -6.235 -11.452 1.00 87.94 319 LYS A N 1
ATOM 2531 C CA . LYS A 1 319 ? 31.876 -5.567 -11.189 1.00 87.94 319 LYS A CA 1
ATOM 2532 C C . LYS A 1 319 ? 31.677 -4.065 -11.104 1.00 87.94 319 LYS A C 1
ATOM 2534 O O . LYS A 1 319 ? 31.156 -3.459 -12.034 1.00 87.94 319 LYS A O 1
ATOM 2539 N N . LEU A 1 320 ? 32.142 -3.479 -10.005 1.00 84.44 320 LEU A N 1
ATOM 2540 C CA . LEU A 1 320 ? 32.035 -2.043 -9.714 1.00 84.44 320 LEU A CA 1
ATOM 2541 C C . LEU A 1 320 ? 33.317 -1.264 -10.087 1.00 84.44 320 LEU A C 1
ATOM 2543 O O . LEU A 1 320 ? 33.502 -0.122 -9.675 1.00 84.44 320 LEU A O 1
ATOM 2547 N N . GLU A 1 321 ? 34.225 -1.893 -10.839 1.00 73.75 321 GLU A N 1
ATOM 2548 C CA . GLU A 1 321 ? 35.546 -1.366 -11.207 1.00 73.75 321 GLU A CA 1
ATOM 2549 C C . GLU A 1 321 ? 35.625 -0.992 -12.686 1.00 73.75 321 GLU A C 1
ATOM 2551 O O . GLU A 1 321 ? 35.036 -1.673 -13.531 1.00 73.75 321 GLU A O 1
ATOM 2556 N N . GLU A 1 322 ? 36.367 0.081 -13.003 1.00 63.75 322 GLU A N 1
ATOM 2557 C CA . GLU A 1 322 ? 36.559 0.564 -14.379 1.00 63.75 322 GLU A CA 1
ATOM 2558 C C . GLU A 1 322 ? 37.169 -0.528 -15.259 1.00 63.75 322 GLU A C 1
ATOM 2560 O O . GLU A 1 322 ? 38.159 -1.179 -14.914 1.00 63.75 322 GLU A O 1
ATOM 2565 N N . CYS A 1 323 ? 36.528 -0.779 -16.401 1.00 58.72 323 CYS A N 1
ATOM 2566 C CA . CYS A 1 323 ? 36.922 -1.872 -17.271 1.00 58.72 323 CYS A CA 1
ATOM 2567 C C . CYS A 1 323 ? 38.153 -1.472 -18.097 1.00 58.72 323 CYS A C 1
ATOM 2569 O O . CYS A 1 323 ? 38.033 -0.765 -19.093 1.00 58.72 323 CYS A O 1
ATOM 2571 N N . ASN A 1 324 ? 39.332 -1.965 -17.711 1.00 55.78 324 ASN A N 1
ATOM 2572 C CA . ASN A 1 324 ? 40.601 -1.763 -18.428 1.00 55.78 324 ASN A CA 1
ATOM 2573 C C . ASN A 1 324 ? 40.820 -2.774 -19.575 1.00 55.78 324 ASN A C 1
ATOM 2575 O O . ASN A 1 324 ? 41.943 -3.231 -19.796 1.00 55.78 324 ASN A O 1
ATOM 2579 N N . PHE A 1 325 ? 39.767 -3.184 -20.287 1.00 55.47 325 PHE A N 1
ATOM 2580 C CA . PHE A 1 325 ? 39.895 -4.159 -21.375 1.00 55.47 325 PHE A CA 1
ATOM 2581 C C . PHE A 1 325 ? 40.031 -3.481 -22.742 1.00 55.47 325 PHE A C 1
ATOM 2583 O O . PHE A 1 325 ? 39.178 -2.704 -23.158 1.00 55.47 325 PHE A O 1
ATOM 2590 N N . GLN A 1 326 ? 41.102 -3.828 -23.461 1.00 49.59 326 GLN A N 1
ATOM 2591 C CA . GLN A 1 326 ? 41.266 -3.536 -24.884 1.00 49.59 326 GLN A CA 1
ATOM 2592 C C . GLN A 1 326 ? 40.433 -4.531 -25.717 1.00 49.59 326 GLN A C 1
ATOM 2594 O O . GLN A 1 326 ? 40.891 -5.635 -25.999 1.00 49.59 326 GLN A O 1
ATOM 2599 N N . ASP A 1 327 ? 39.205 -4.138 -26.061 1.00 48.78 327 ASP A N 1
ATOM 2600 C CA . ASP A 1 327 ? 38.446 -4.387 -27.309 1.00 48.78 327 ASP A CA 1
ATOM 2601 C C . ASP A 1 327 ? 38.406 -5.765 -28.014 1.00 48.78 327 ASP A C 1
ATOM 2603 O O . ASP A 1 327 ? 37.832 -5.847 -29.101 1.00 48.78 327 ASP A O 1
ATOM 2607 N N . LYS A 1 328 ? 38.944 -6.869 -27.477 1.00 46.34 328 LYS A N 1
ATOM 2608 C CA . LYS A 1 328 ? 38.994 -8.143 -28.234 1.00 46.34 328 LYS A CA 1
ATOM 2609 C C . LYS A 1 328 ? 37.988 -9.236 -27.874 1.00 46.34 328 LYS A C 1
ATOM 2611 O O . LYS A 1 328 ? 37.835 -10.134 -28.690 1.00 46.34 328 LYS A O 1
ATOM 2616 N N . ASP A 1 329 ? 37.217 -9.092 -26.797 1.00 54.88 329 ASP A N 1
ATOM 2617 C CA . ASP A 1 329 ? 35.990 -9.873 -26.550 1.00 54.88 329 ASP A CA 1
ATOM 2618 C C . ASP A 1 329 ? 34.878 -8.898 -26.126 1.00 54.88 329 ASP A C 1
ATOM 2620 O O . ASP A 1 329 ? 34.729 -8.555 -24.955 1.00 54.88 329 ASP A O 1
ATOM 2624 N N . GLY A 1 330 ? 34.187 -8.335 -27.120 1.00 67.88 330 GLY A N 1
ATOM 2625 C CA . GLY A 1 330 ? 33.332 -7.154 -26.976 1.00 67.88 330 GLY A CA 1
ATOM 2626 C C . GLY A 1 330 ? 32.130 -7.328 -26.041 1.00 67.88 330 GLY A C 1
ATOM 2627 O O . GLY A 1 330 ? 31.520 -8.396 -25.952 1.00 67.88 330 GLY A O 1
ATOM 2628 N N . PHE A 1 331 ? 31.752 -6.232 -25.377 1.00 79.44 331 PHE A N 1
ATOM 2629 C CA . PHE A 1 331 ? 30.488 -6.146 -24.652 1.00 79.44 331 PHE A CA 1
ATOM 2630 C C . PHE A 1 331 ? 29.319 -6.438 -25.597 1.00 79.44 331 PHE A C 1
ATOM 2632 O O . PHE A 1 331 ? 29.238 -5.909 -26.704 1.00 79.44 331 PHE A O 1
ATOM 2639 N N . ILE A 1 332 ? 28.388 -7.278 -25.151 1.00 86.69 332 ILE A N 1
ATOM 2640 C CA . ILE A 1 332 ? 27.236 -7.700 -25.960 1.00 86.69 332 ILE A CA 1
ATOM 2641 C C . ILE A 1 332 ? 26.063 -6.719 -25.856 1.00 86.69 332 ILE A C 1
ATOM 2643 O O . ILE A 1 332 ? 25.164 -6.732 -26.696 1.00 86.69 332 ILE A O 1
ATOM 2647 N N . ALA A 1 333 ? 26.046 -5.889 -24.811 1.00 86.12 333 ALA A N 1
ATOM 2648 C CA . ALA A 1 333 ? 25.076 -4.820 -24.635 1.00 86.12 333 ALA A CA 1
ATOM 2649 C C . ALA A 1 333 ? 25.593 -3.774 -23.643 1.00 86.12 333 ALA A C 1
ATOM 2651 O O . ALA A 1 333 ? 26.215 -4.113 -22.639 1.00 86.12 333 ALA A O 1
ATOM 2652 N N . GLU A 1 334 ? 25.253 -2.511 -23.887 1.00 89.88 334 GLU A N 1
ATOM 2653 C CA . GLU A 1 334 ? 25.539 -1.400 -22.977 1.00 89.88 334 GLU A CA 1
ATOM 2654 C C . GLU A 1 334 ? 24.282 -0.542 -22.753 1.00 89.88 334 GLU A C 1
ATOM 2656 O O . GLU A 1 334 ? 23.394 -0.471 -23.625 1.00 89.88 334 GLU A O 1
ATOM 2661 N N . SER A 1 335 ? 24.193 0.094 -21.585 1.00 87.50 335 SER A N 1
ATOM 2662 C CA . SER A 1 335 ? 23.210 1.134 -21.267 1.00 87.50 335 SER A CA 1
ATOM 2663 C C . SER A 1 335 ? 23.839 2.248 -20.439 1.00 87.50 335 SER A C 1
ATOM 2665 O O . SER A 1 335 ? 24.765 2.019 -19.668 1.00 87.50 335 SER A O 1
ATOM 2667 N N . CYS A 1 336 ? 23.317 3.457 -20.605 1.00 88.69 336 CYS A N 1
ATOM 2668 C CA . CYS A 1 336 ? 23.716 4.639 -19.861 1.00 88.69 336 CYS A CA 1
ATOM 2669 C C . CYS A 1 336 ? 22.438 5.402 -19.506 1.00 88.69 336 CYS A C 1
ATOM 2671 O O . CYS A 1 336 ? 21.713 5.833 -20.401 1.00 88.69 336 CYS A O 1
ATOM 2673 N N . ASP A 1 337 ? 22.122 5.490 -18.217 1.00 83.12 337 ASP A N 1
ATOM 2674 C CA . ASP A 1 337 ? 20.817 5.917 -17.720 1.00 83.12 337 ASP A CA 1
ATOM 2675 C C . ASP A 1 337 ? 20.947 6.930 -16.577 1.00 83.12 337 ASP A C 1
ATOM 2677 O O . ASP A 1 337 ? 21.816 6.808 -15.722 1.00 83.12 337 ASP A O 1
ATOM 2681 N N . GLN A 1 338 ? 20.042 7.910 -16.515 1.00 81.25 338 GLN A N 1
ATOM 2682 C CA . GLN A 1 338 ? 19.948 8.852 -15.393 1.00 81.25 338 GLN A CA 1
ATOM 2683 C C . GLN A 1 338 ? 18.941 8.360 -14.343 1.00 81.25 338 GLN A C 1
ATOM 2685 O O . GLN A 1 338 ? 17.750 8.179 -14.643 1.00 81.25 338 GLN A O 1
ATOM 2690 N N . ILE A 1 339 ? 19.416 8.176 -13.108 1.00 75.50 339 ILE A N 1
ATOM 2691 C CA . ILE A 1 339 ? 18.650 7.696 -11.952 1.00 75.50 339 ILE A CA 1
ATOM 2692 C C . ILE A 1 339 ? 18.907 8.632 -10.764 1.00 75.50 339 ILE A C 1
ATOM 2694 O O . ILE A 1 339 ? 20.014 8.698 -10.239 1.00 75.50 339 ILE A O 1
ATOM 2698 N N . LYS A 1 340 ? 17.866 9.360 -10.336 1.00 70.38 340 LYS A N 1
ATOM 2699 C CA . LYS A 1 340 ? 17.875 10.271 -9.171 1.00 70.38 340 LYS A CA 1
ATOM 2700 C C . LYS A 1 340 ? 19.139 11.151 -9.050 1.00 70.38 340 LYS A C 1
ATOM 2702 O O . LYS A 1 340 ? 19.720 11.266 -7.977 1.00 70.38 340 LYS A O 1
ATOM 2707 N N . GLY A 1 341 ? 19.550 11.779 -10.154 1.00 74.25 341 GLY A N 1
ATOM 2708 C CA . GLY A 1 341 ? 20.686 12.712 -10.184 1.00 74.25 341 GLY A CA 1
ATOM 2709 C C . GLY A 1 341 ? 22.066 12.061 -10.325 1.00 74.25 341 GLY A C 1
ATOM 2710 O O . GLY A 1 341 ? 23.066 12.772 -10.275 1.00 74.25 341 GLY A O 1
ATOM 2711 N N . ALA A 1 342 ? 22.128 10.741 -10.519 1.00 85.00 342 ALA A N 1
ATOM 2712 C CA . ALA A 1 342 ? 23.344 10.012 -10.848 1.00 85.00 342 ALA A CA 1
ATOM 2713 C C . ALA A 1 342 ? 23.207 9.288 -12.195 1.00 85.00 342 ALA A C 1
ATOM 2715 O O . ALA A 1 342 ? 22.144 8.776 -12.555 1.00 85.00 342 ALA A O 1
ATOM 2716 N N . GLN A 1 343 ? 24.307 9.233 -12.933 1.00 88.94 343 GLN A N 1
ATOM 2717 C CA . GLN A 1 343 ? 24.446 8.482 -14.171 1.00 88.94 343 GLN A CA 1
ATOM 2718 C C . GLN A 1 343 ? 24.861 7.050 -13.843 1.00 88.94 343 GLN A C 1
ATOM 2720 O O . GLN A 1 343 ? 25.868 6.854 -13.170 1.00 88.94 343 GLN A O 1
ATOM 2725 N N . LEU A 1 344 ? 24.093 6.071 -14.314 1.00 89.44 344 LEU A N 1
ATOM 2726 C CA . LEU A 1 344 ? 24.381 4.645 -14.235 1.00 89.44 344 LEU A CA 1
ATOM 2727 C C . LEU A 1 344 ? 24.800 4.143 -15.616 1.00 89.44 344 LEU A C 1
ATOM 2729 O O . LEU A 1 344 ? 23.992 4.154 -16.544 1.00 89.44 344 LEU A O 1
ATOM 2733 N N . GLU A 1 345 ? 26.022 3.644 -15.745 1.00 89.81 345 GLU A N 1
ATOM 2734 C CA . GLU A 1 345 ? 26.483 2.951 -16.945 1.00 89.81 345 GLU A CA 1
ATOM 2735 C C . GLU A 1 345 ? 26.622 1.462 -16.667 1.00 89.81 345 GLU A C 1
ATOM 2737 O O . GLU A 1 345 ? 27.265 1.049 -15.703 1.00 89.81 345 GLU A O 1
ATOM 2742 N N . LEU A 1 346 ? 26.023 0.647 -17.528 1.00 90.81 346 LEU A N 1
ATOM 2743 C CA . LEU A 1 346 ? 26.091 -0.801 -17.453 1.00 90.81 346 LEU A CA 1
ATOM 2744 C C . LEU A 1 346 ? 26.682 -1.352 -18.743 1.00 90.81 346 LEU A C 1
ATOM 2746 O O . LEU A 1 346 ? 26.222 -1.011 -19.834 1.00 90.81 346 LEU A O 1
ATOM 2750 N N . LYS A 1 347 ? 27.648 -2.260 -18.620 1.00 89.75 347 LYS A N 1
ATOM 2751 C CA . LYS A 1 347 ? 28.225 -2.989 -19.753 1.00 89.75 347 LYS A CA 1
ATOM 2752 C C . LYS A 1 347 ? 28.170 -4.483 -19.495 1.00 89.75 347 LYS A C 1
ATOM 2754 O O . LYS A 1 347 ? 28.714 -4.974 -18.510 1.00 89.75 347 LYS A O 1
ATOM 2759 N N . LEU A 1 348 ? 27.492 -5.203 -20.376 1.00 89.94 348 LEU A N 1
ATOM 2760 C CA . LEU A 1 348 ? 27.248 -6.633 -20.265 1.00 89.94 348 LEU A CA 1
ATOM 2761 C C . LEU A 1 348 ? 28.248 -7.409 -21.117 1.00 89.94 348 LEU A C 1
ATOM 2763 O O . LEU A 1 348 ? 28.385 -7.160 -22.314 1.00 89.94 348 LEU A O 1
ATOM 2767 N N . LEU A 1 349 ? 28.883 -8.401 -20.508 1.00 88.81 349 LEU A N 1
ATOM 2768 C CA . LEU A 1 349 ? 29.794 -9.342 -21.142 1.00 88.81 349 LEU A CA 1
ATOM 2769 C C . LEU A 1 349 ? 29.197 -10.750 -21.060 1.00 88.81 349 LEU A C 1
ATOM 2771 O O . LEU A 1 349 ? 28.781 -11.186 -19.986 1.00 88.81 349 LEU A O 1
ATOM 2775 N N . ARG A 1 350 ? 29.171 -11.482 -22.177 1.00 85.69 350 ARG A N 1
ATOM 2776 C CA . ARG A 1 350 ? 28.844 -12.914 -22.154 1.00 85.69 350 ARG A CA 1
ATOM 2777 C C . ARG A 1 350 ? 30.066 -13.688 -21.677 1.00 85.69 350 ARG A C 1
ATOM 2779 O O . ARG A 1 350 ? 31.154 -13.474 -22.198 1.00 85.69 350 ARG A O 1
ATOM 2786 N N . LEU A 1 351 ? 29.885 -14.599 -20.730 1.00 81.88 351 LEU A N 1
ATOM 2787 C CA . LEU A 1 351 ? 30.946 -15.514 -20.329 1.00 81.88 351 LEU A CA 1
ATOM 2788 C C . LEU A 1 351 ? 30.800 -16.812 -21.125 1.00 81.88 351 LEU A C 1
ATOM 2790 O O . LEU A 1 351 ? 29.702 -17.361 -21.234 1.00 81.88 351 LEU A O 1
ATOM 2794 N N . SER A 1 352 ? 31.900 -17.289 -21.702 1.00 71.31 352 SER A N 1
ATOM 2795 C CA . SER A 1 352 ? 31.976 -18.626 -22.293 1.00 71.31 352 SER A CA 1
ATOM 2796 C C . SER A 1 352 ? 31.678 -19.667 -21.210 1.00 71.31 352 SER A C 1
ATOM 2798 O O . SER A 1 352 ? 32.130 -19.507 -20.074 1.00 71.31 352 SER A O 1
ATOM 2800 N N . ASN A 1 353 ? 30.895 -20.695 -21.545 1.00 56.22 353 ASN A N 1
ATOM 2801 C CA . ASN A 1 353 ? 30.524 -21.746 -20.592 1.00 56.22 353 ASN A CA 1
ATOM 2802 C C . ASN A 1 353 ? 31.704 -22.581 -20.109 1.00 56.22 353 ASN A C 1
ATOM 2804 O O . ASN A 1 353 ? 32.569 -22.903 -20.955 1.00 56.22 353 ASN A O 1
#

Nearest PDB structures (foldseek):
  8wnd-assembly1_A  TM=6.519E-01  e=2.913E-18  Saccharomyces cerevisiae
  8c9d-assembly1_A  TM=5.230E-01  e=1.007E-14  Priestia megaterium
  8c8w-assembly1_A  TM=5.260E-01  e=1.365E-14  Priestia megaterium
  8c8v-assembly1_A  TM=5.019E-01  e=1.638E-14  Priestia megaterium NBRC 15308 = ATCC 14581
  8c8u-assembly1_A  TM=5.365E-01  e=2.707E-12  Priestia megaterium

pLDDT: mean 76.56, std 14.05, range [37.81, 93.56]

Solvent-accessible surface area (backbone atoms only — not comparable to full-atom values): 20444 Å² total; per-residue (Å²): 85,66,46,62,50,67,63,44,42,71,35,89,98,36,66,68,37,57,70,45,52,69,36,67,73,44,74,69,38,32,53,51,42,47,37,72,40,64,36,68,77,63,46,78,66,53,84,76,48,85,86,53,95,46,94,79,37,48,51,49,35,40,77,44,55,94,93,52,79,64,43,84,51,100,88,45,57,13,40,75,17,79,64,48,51,58,54,54,53,48,36,74,73,59,40,100,60,73,98,70,88,86,79,61,78,64,39,45,40,55,54,40,20,77,71,39,79,85,84,79,38,53,34,38,38,40,37,33,78,50,64,67,60,46,50,55,53,54,75,38,39,72,56,51,33,61,67,66,42,30,76,42,82,47,72,43,60,64,39,70,84,72,51,44,41,80,40,65,45,69,33,64,70,60,39,40,72,72,45,51,85,52,32,63,61,48,51,48,36,50,71,76,64,64,51,64,69,57,52,51,46,25,70,74,68,47,41,43,73,53,97,87,41,82,42,41,65,85,38,40,43,70,32,56,44,64,76,85,84,64,98,49,89,75,58,82,28,55,53,72,49,69,59,56,64,38,36,40,36,33,34,68,54,90,49,72,67,61,54,25,51,52,46,37,52,50,53,32,52,50,51,51,52,44,36,55,71,42,70,52,57,93,87,53,54,42,40,34,37,44,44,48,44,54,72,85,32,69,61,34,48,25,42,72,77,39,45,68,59,33,21,67,75,54,73,33,53,75,38,80,60,86,80,87,71,83,83,78,80,64,66,58,30,76,50,76,45,84,54,97,91,26,40,40,36,39,39,31,33,74,47,84,132

Organism: Meloidogyne incognita (NCBI:txid6306)

Mean predicted aligned error: 17.25 Å

Foldseek 3Di:
DWDQQPVQCVDPPGHFQQLHVQCVPDPVSVVVLCCLQVHVVVVVVQVPDPPHPDSNIFFQWDADDVPDDWDQDPVGTTDGGPQNVCVVVCCVPVNPDDQFDDDDPSCSPPRCSVVDNDAAFEEKEKEFLDPVVLVVVVVCFVVCCVGRVYDYYHYDPPCVVVQKAKAKDFPLVVLCVPVPVCSVVQVCCRHPPDDRVQVVVCVVVQWGAGPNDIDGCVGIAMWIDHCPPDPDVVPVQWDWDTDRRMIMITGNDDDLVSVLVVLLVVVLVVLLVQCVQLVHDPPFAKEKEKEKPPCPDSSNVSCVVCVVVSCVSNVYHYDPDDDPDDDDQAFSGWDWDDDPNMIMIMTMGTDDD

Sequence (353 aa):
VYFNTKAFSCSPNHNYAKLLPEAYKDEGCIEKHLREGEGELSICNNFQNVEKISKCDFALWKASKNGEPFWESPWGKGRPGWHIECSAMSMSVCGSKLDIHAGGFDLKFPHHDNEIAQYPLKEVIVVNRDSQFLEDVKLLENYILSEMNVIKLTTSSNRQEYGVNLKAEPNFRLLGARLKGDQKAVTDYLKNKISEDELETFLDDGKIVVLGHELSCEELTVSFTTNKEKDNEDDNQWETATKGKCVVMINTSEDENILAMGLSREVANRIQKLRKKGKLLETDKALVYCFVTPKDSLLAKSLNDNYKNIEQSTGTPLKLEECNFQDKDGFIAESCDQIKGAQLELKLLRLSN

Radius of gyration: 28.7 Å; Cα contacts (8 Å, |Δi|>4): 493; chains: 1; bounding box: 73×43×81 Å

InterPro domains:
  IPR014729 Rossmann-like alpha/beta/alpha sandwich fold [G3DSA:3.40.50.620] (1-124)
  IPR024909 Cysteinyl-tRNA synthetase/mycothiol ligase [PR00983] (68-86)
  IPR024909 Cysteinyl-tRNA synthetase/mycothiol ligase [PR00983] (99-120)
  IPR024909 Cysteinyl-tRNA synthetase/mycothiol ligase [PTHR10890] (1-118)
  IPR032678 tRNA synthetases class I, catalytic domain [PF01406] (7-119)

Secondary structure (DSSP, 8-state):
-B--HHHHHTSTT--SSSS-GGGGSSHHHHHHHHHHHH-HHHHTTTTT-TT-SSTT--BSEEEPPTTS--B--TT-SEEE-HHHHHHHHHHHHH-S--S-----GGGGTTTTTTT-----EEEEEEEES-HHHHHHHHHTHHHHHHHHTEEEEEEES-TGGGTEEEEEEE-HHHHHHHHGGGHHHHHHHHHHT--HHHHHHHHHHSEEEETTEEEETTTEEEEEEE---S--TTGGGEEEEEETTEEEEEE----HHHHHHHHHHHHHHHHHHHHHHTT--TT--EEEEEEEESTTSHHHHHHHHHHHHHHHHHT--EE-S-----SSS--SEEEEEEETTEEEEEEEEEPP-